Protein AF-A0A6J8BN86-F1 (afdb_monomer_lite)

Radius of gyration: 36.5 Å; chains: 1; bounding box: 46×85×105 Å

Organism: Mytilus coruscus (NCBI:txid42192)

Structure (mmCIF, N/CA/C/O backbone):
data_AF-A0A6J8BN86-F1
#
_entry.id   AF-A0A6J8BN86-F1
#
loop_
_atom_site.group_PDB
_atom_site.id
_atom_site.type_symbol
_atom_site.label_atom_id
_atom_site.label_alt_id
_atom_site.label_comp_id
_atom_site.label_asym_id
_atom_site.label_entity_id
_atom_site.label_seq_id
_atom_site.pdbx_PDB_ins_code
_atom_site.Cartn_x
_atom_site.Cartn_y
_atom_site.Cartn_z
_atom_site.occupancy
_atom_site.B_iso_or_equiv
_atom_site.auth_seq_id
_atom_site.auth_comp_id
_atom_site.auth_asym_id
_atom_site.auth_atom_id
_atom_site.pdbx_PDB_model_num
ATOM 1 N N . MET A 1 1 ? 3.071 9.097 59.477 1.00 37.78 1 MET A N 1
ATOM 2 C CA . MET A 1 1 ? 3.667 7.849 60.001 1.00 37.78 1 MET A CA 1
ATOM 3 C C . MET A 1 1 ? 2.618 6.753 59.949 1.00 37.78 1 MET A C 1
ATOM 5 O O . MET A 1 1 ? 1.528 6.944 60.467 1.00 37.78 1 MET A O 1
ATOM 9 N N . ASN A 1 2 ? 2.944 5.670 59.246 1.00 37.12 2 ASN A N 1
ATOM 10 C CA . ASN A 1 2 ? 2.129 4.476 59.012 1.00 37.12 2 ASN A CA 1
ATOM 11 C C . ASN A 1 2 ? 1.713 3.762 60.309 1.00 37.12 2 ASN A C 1
ATOM 13 O O . ASN A 1 2 ? 2.520 3.698 61.235 1.00 37.12 2 ASN A O 1
ATOM 17 N N . ARG A 1 3 ? 0.553 3.085 60.296 1.00 38.72 3 ARG A N 1
ATOM 18 C CA . ARG A 1 3 ? 0.444 1.605 60.209 1.00 38.72 3 ARG A CA 1
ATOM 19 C C . ARG A 1 3 ? -1.026 1.140 60.228 1.00 38.72 3 ARG A C 1
ATOM 21 O O . ARG A 1 3 ? -1.766 1.423 61.158 1.00 38.72 3 ARG A O 1
ATOM 28 N N . HIS A 1 4 ? -1.409 0.402 59.183 1.00 41.22 4 HIS A N 1
ATOM 29 C CA . HIS A 1 4 ? -2.440 -0.649 59.200 1.00 41.22 4 HIS A CA 1
ATOM 30 C C . HIS A 1 4 ? -2.007 -1.820 60.095 1.00 41.22 4 HIS A C 1
ATOM 32 O O . HIS A 1 4 ? -0.797 -1.982 60.193 1.00 41.22 4 HIS A O 1
ATOM 38 N N . ILE A 1 5 ? -2.955 -2.628 60.617 1.00 46.19 5 ILE A N 1
ATOM 39 C CA . ILE A 1 5 ? -3.107 -4.125 60.614 1.00 46.19 5 ILE A CA 1
ATOM 40 C C . ILE A 1 5 ? -4.484 -4.394 61.303 1.00 46.19 5 ILE A C 1
ATOM 42 O O . ILE A 1 5 ? -4.706 -3.827 62.364 1.00 46.19 5 ILE A O 1
ATOM 46 N N . ARG A 1 6 ? -5.557 -4.991 60.742 1.00 37.00 6 ARG A N 1
ATOM 47 C CA . ARG A 1 6 ? -5.878 -6.311 60.128 1.00 37.00 6 ARG A CA 1
ATOM 48 C C . ARG A 1 6 ? -6.149 -7.464 61.133 1.00 37.00 6 ARG A C 1
ATOM 50 O O . ARG A 1 6 ? -5.221 -7.916 61.784 1.00 37.00 6 ARG A O 1
ATOM 57 N N . THR A 1 7 ? -7.352 -8.065 61.033 1.00 38.25 7 THR A N 1
ATOM 58 C CA . THR A 1 7 ? -7.708 -9.489 61.344 1.00 38.25 7 THR A CA 1
ATOM 59 C C . THR A 1 7 ? -7.660 -9.940 62.821 1.00 38.25 7 THR A C 1
ATOM 61 O O . THR A 1 7 ? -6.938 -9.353 63.605 1.00 38.25 7 THR A O 1
ATOM 64 N N . MET A 1 8 ? -8.381 -10.954 63.323 1.00 36.41 8 MET A N 1
ATOM 65 C CA . MET A 1 8 ? -9.109 -12.119 62.781 1.00 36.41 8 MET A CA 1
ATOM 66 C C . MET A 1 8 ? -10.149 -12.582 63.831 1.00 36.41 8 MET A C 1
ATOM 68 O O . MET A 1 8 ? -10.023 -12.278 65.014 1.00 36.41 8 MET A O 1
ATOM 72 N N . HIS A 1 9 ? -11.111 -13.377 63.360 1.00 37.75 9 HIS A N 1
ATOM 73 C CA . HIS A 1 9 ? -12.102 -14.177 64.084 1.00 37.75 9 HIS A CA 1
ATOM 74 C C . HIS A 1 9 ? -11.614 -14.914 65.346 1.00 37.75 9 HIS A C 1
ATOM 76 O O . HIS A 1 9 ? -10.557 -15.541 65.339 1.00 37.75 9 HIS A O 1
ATOM 82 N N . GLY A 1 10 ? -12.476 -14.928 66.369 1.00 33.62 10 GLY A N 1
ATOM 83 C CA . GLY A 1 10 ? -12.475 -15.886 67.475 1.00 33.62 10 GLY A CA 1
ATOM 84 C C . GLY A 1 10 ? -13.631 -16.882 67.322 1.00 33.62 10 GLY A C 1
ATOM 85 O O . GLY A 1 10 ? -14.753 -16.487 67.011 1.00 33.62 10 GLY A O 1
ATOM 86 N N . LEU A 1 11 ? -13.300 -18.161 67.487 1.00 41.25 11 LEU A N 1
ATOM 87 C CA . LEU A 1 11 ? -14.152 -19.350 67.430 1.00 41.25 11 LEU A CA 1
ATOM 88 C C . LEU A 1 11 ? -14.881 -19.583 68.769 1.00 41.25 11 LEU A C 1
ATOM 90 O O . LEU A 1 11 ? -14.324 -19.283 69.820 1.00 41.25 11 LEU A O 1
ATOM 94 N N . SER A 1 12 ? -16.061 -20.202 68.711 1.00 39.34 12 SER A N 1
ATOM 95 C CA . SER A 1 12 ? -16.658 -21.028 69.778 1.00 39.34 12 SER A CA 1
ATOM 96 C C . SER A 1 12 ? -17.647 -21.988 69.097 1.00 39.34 12 SER A C 1
ATOM 98 O O . SER A 1 12 ? -18.594 -21.531 68.460 1.00 39.34 12 SER A O 1
ATOM 100 N N . GLU A 1 13 ? -17.266 -23.253 68.912 1.00 39.94 13 GLU A N 1
ATOM 101 C CA . GLU A 1 13 ? -17.598 -24.383 69.806 1.00 39.94 13 GLU A CA 1
ATOM 102 C C . GLU A 1 13 ? -19.055 -24.837 69.675 1.00 39.94 13 GLU A C 1
ATOM 104 O O . GLU A 1 13 ? -19.939 -24.193 70.226 1.00 39.94 13 GLU A O 1
ATOM 109 N N . ILE A 1 14 ? -19.274 -25.978 69.005 1.00 43.94 14 ILE A N 1
ATOM 110 C CA . ILE A 1 14 ? -20.181 -27.036 69.481 1.00 43.94 14 ILE A CA 1
ATOM 111 C C . ILE A 1 14 ? -19.537 -28.389 69.140 1.00 43.94 14 ILE A C 1
ATOM 113 O O . ILE A 1 14 ? -19.205 -28.659 67.986 1.00 43.94 14 ILE A O 1
ATOM 117 N N . GLU A 1 15 ? -19.339 -29.181 70.190 1.00 39.16 15 GLU A N 1
ATOM 118 C CA . GLU A 1 15 ? -18.821 -30.548 70.237 1.00 39.16 15 GLU A CA 1
ATOM 119 C C . GLU A 1 15 ? -19.913 -31.619 70.024 1.00 39.16 15 GLU A C 1
ATOM 121 O O . GLU A 1 15 ? -21.107 -31.341 70.141 1.00 39.16 15 GLU A O 1
ATOM 126 N N . ASN A 1 16 ? -19.424 -32.860 69.872 1.00 33.94 16 ASN A N 1
ATOM 127 C CA . ASN A 1 16 ? -20.074 -34.179 69.953 1.00 33.94 16 ASN A CA 1
ATOM 128 C C . ASN A 1 16 ? -20.887 -34.610 68.717 1.00 33.94 16 ASN A C 1
ATOM 130 O O . ASN A 1 16 ? -21.671 -33.852 68.168 1.00 33.94 16 ASN A O 1
ATOM 134 N N . ASP A 1 17 ? -20.733 -35.828 68.192 1.00 38.19 17 ASP A N 1
ATOM 135 C CA . ASP A 1 17 ? -20.656 -37.097 68.920 1.00 38.19 17 ASP A CA 1
ATOM 136 C C . ASP A 1 17 ? -19.904 -38.200 68.131 1.00 38.19 17 ASP A C 1
ATOM 138 O O . ASP A 1 17 ? -19.538 -38.046 66.968 1.00 38.19 17 ASP A O 1
ATOM 142 N N . THR A 1 18 ? -19.666 -39.299 68.830 1.00 39.75 18 THR A N 1
ATOM 143 C CA . THR A 1 18 ? -18.607 -40.307 68.739 1.00 39.75 18 THR A CA 1
ATOM 144 C C . THR A 1 18 ? -19.009 -41.620 68.030 1.00 39.75 18 THR A C 1
ATOM 146 O O . THR A 1 18 ? -20.170 -41.836 67.690 1.00 39.75 18 THR A O 1
ATOM 149 N N . SER A 1 19 ? -18.025 -42.532 67.911 1.00 43.44 19 SER A N 1
ATOM 150 C CA . SER A 1 19 ? -18.046 -43.947 67.457 1.00 43.44 19 SER A CA 1
ATOM 151 C C . SER A 1 19 ? -17.762 -44.173 65.962 1.00 43.44 19 SER A C 1
ATOM 153 O O . SER A 1 19 ? -18.362 -43.532 65.112 1.00 43.44 19 SER A O 1
ATOM 155 N N . GLY A 1 20 ? -16.862 -45.056 65.528 1.00 38.12 20 GLY A N 1
ATOM 156 C CA . GLY A 1 20 ? -15.924 -45.969 66.185 1.00 38.12 20 GLY A CA 1
ATOM 157 C C . GLY A 1 20 ? -15.219 -46.796 65.090 1.00 38.12 20 GLY A C 1
ATOM 158 O O . GLY A 1 20 ? -15.878 -47.189 64.134 1.00 38.12 20 GLY A O 1
ATOM 159 N N . ASP A 1 21 ? -13.899 -46.953 65.233 1.00 40.03 21 ASP A N 1
ATOM 160 C CA . ASP A 1 21 ? -13.000 -48.045 64.800 1.00 40.03 21 ASP A CA 1
ATOM 161 C C . ASP A 1 21 ? -13.164 -48.718 63.413 1.00 40.03 21 ASP A C 1
ATOM 163 O O . ASP A 1 21 ? -14.166 -49.370 63.142 1.00 40.03 21 ASP A O 1
ATOM 167 N N . ASP A 1 22 ? -12.120 -48.671 62.566 1.00 48.56 22 ASP A N 1
ATOM 168 C CA . ASP A 1 22 ? -11.175 -49.803 62.406 1.00 48.56 22 ASP A CA 1
ATOM 169 C C . ASP A 1 22 ? -9.983 -49.443 61.483 1.00 48.56 22 ASP A C 1
ATOM 171 O O . ASP A 1 22 ? -10.133 -48.812 60.432 1.00 48.56 22 ASP A O 1
ATOM 175 N N . GLU A 1 23 ? -8.784 -49.842 61.911 1.00 46.00 23 GLU A N 1
ATOM 176 C CA . GLU A 1 23 ? -7.493 -49.733 61.215 1.00 46.00 23 GLU A CA 1
ATOM 177 C C . GLU A 1 23 ? -7.364 -50.848 60.159 1.00 46.00 23 GLU A C 1
ATOM 179 O O . GLU A 1 23 ? -7.813 -51.968 60.372 1.00 46.00 23 GLU A O 1
ATOM 184 N N . SER A 1 24 ? -6.731 -50.645 58.999 1.00 50.06 24 SER A N 1
ATOM 185 C CA . SER A 1 24 ? -5.368 -51.142 58.675 1.00 50.06 24 SER A CA 1
ATOM 186 C C . SER A 1 24 ? -5.179 -50.974 57.153 1.00 50.06 24 SER A C 1
ATOM 188 O O . SER A 1 24 ? -6.058 -51.349 56.386 1.00 50.06 24 SER A O 1
ATOM 190 N N . GLN A 1 25 ? -4.211 -50.203 56.649 1.00 44.31 25 GLN A N 1
ATOM 191 C CA . GLN A 1 25 ? -2.805 -50.548 56.366 1.00 44.31 25 GLN A CA 1
ATOM 192 C C . GLN A 1 25 ? -2.551 -51.602 55.261 1.00 44.31 25 GLN A C 1
ATOM 194 O O . GLN A 1 25 ? -2.885 -52.769 55.418 1.00 44.31 25 GLN A O 1
ATOM 199 N N . ALA A 1 26 ? -1.781 -51.142 54.254 1.00 38.69 26 ALA A N 1
ATOM 200 C CA . ALA A 1 26 ? -0.848 -51.869 53.370 1.00 38.69 26 ALA A CA 1
ATOM 201 C C . ALA A 1 26 ? -1.477 -52.789 52.283 1.00 38.69 26 ALA A C 1
ATOM 203 O O . ALA A 1 26 ? -2.539 -53.349 52.477 1.00 38.69 26 ALA A O 1
ATOM 204 N N . SER A 1 27 ? -0.929 -53.022 51.082 1.00 38.78 27 SER A N 1
ATOM 205 C CA . SER A 1 27 ? 0.403 -52.789 50.502 1.00 38.78 27 SER A CA 1
ATOM 206 C C . SER A 1 27 ? 0.357 -53.097 48.985 1.00 38.78 27 SER A C 1
ATOM 208 O O . SER A 1 27 ? -0.329 -54.025 48.584 1.00 38.78 27 SER A O 1
ATOM 210 N N . VAL A 1 28 ? 1.103 -52.304 48.206 1.00 44.28 28 VAL A N 1
ATOM 211 C CA . VAL A 1 28 ? 1.917 -52.542 46.979 1.00 44.28 28 VAL A CA 1
ATOM 212 C C . VAL A 1 28 ? 1.779 -53.770 46.041 1.00 44.28 28 VAL A C 1
ATOM 214 O O . VAL A 1 28 ? 1.513 -54.887 46.465 1.00 44.28 28 VAL A O 1
ATOM 217 N N . SER A 1 29 ? 2.243 -53.504 44.799 1.00 40.62 29 SER A N 1
ATOM 218 C CA . SER A 1 29 ? 2.766 -54.382 43.719 1.00 40.62 29 SER A CA 1
ATOM 219 C C . SER A 1 29 ? 1.755 -54.948 42.718 1.00 40.62 29 SER A C 1
ATOM 221 O O . SER A 1 29 ? 0.680 -55.361 43.121 1.00 40.62 29 SER A O 1
ATOM 223 N N . SER A 1 30 ? 2.029 -55.102 41.418 1.00 48.31 30 SER A N 1
ATOM 224 C CA . SER A 1 30 ? 3.033 -54.644 40.423 1.00 48.31 30 SER A CA 1
ATOM 225 C C . SER A 1 30 ? 2.697 -55.388 39.104 1.00 48.31 30 SER A C 1
ATOM 227 O O . SER A 1 30 ? 1.841 -56.267 39.136 1.00 48.31 30 SER A O 1
ATOM 229 N N . GLU A 1 31 ? 3.422 -55.090 38.016 1.00 51.28 31 GLU A N 1
ATOM 230 C CA . GLU A 1 31 ? 3.543 -55.846 36.741 1.00 51.28 31 GLU A CA 1
ATOM 231 C C . GLU A 1 31 ? 2.522 -55.457 35.647 1.00 51.28 31 GLU A C 1
ATOM 233 O O . GLU A 1 31 ? 1.314 -55.619 35.800 1.00 51.28 31 GLU A O 1
ATOM 238 N N . ASP A 1 32 ? 2.922 -54.692 34.623 1.00 50.78 32 ASP A N 1
ATOM 239 C CA . ASP A 1 32 ? 3.833 -54.986 33.488 1.00 50.78 32 ASP A CA 1
ATOM 240 C C . ASP A 1 32 ? 3.152 -55.819 32.401 1.00 50.78 32 ASP A C 1
ATOM 242 O O . ASP A 1 32 ? 2.869 -56.989 32.621 1.00 50.78 32 ASP A O 1
ATOM 246 N N . LEU A 1 33 ? 2.964 -55.223 31.216 1.00 50.19 33 LEU A N 1
ATOM 247 C CA . LEU A 1 33 ? 3.130 -55.905 29.929 1.00 50.19 33 LEU A CA 1
ATOM 248 C C . LEU A 1 33 ? 3.500 -54.885 28.842 1.00 50.19 33 LEU A C 1
ATOM 250 O O . LEU A 1 33 ? 2.666 -54.117 28.359 1.00 50.19 33 LEU A O 1
ATOM 254 N N . ASP A 1 34 ? 4.777 -54.939 28.476 1.00 49.72 34 ASP A N 1
ATOM 255 C CA . ASP A 1 34 ? 5.376 -54.417 27.256 1.00 49.72 34 ASP A CA 1
ATOM 256 C C . ASP A 1 34 ? 4.758 -55.053 26.003 1.00 49.72 34 ASP A C 1
ATOM 258 O O . ASP A 1 34 ? 4.387 -56.231 25.986 1.00 49.72 34 ASP A O 1
ATOM 262 N N . THR A 1 35 ? 4.729 -54.311 24.898 1.00 53.03 35 THR A N 1
ATOM 263 C CA . THR A 1 35 ? 4.813 -54.925 23.568 1.00 53.03 35 THR A CA 1
ATOM 264 C C . THR A 1 35 ? 5.577 -53.994 22.637 1.00 53.03 35 THR A C 1
ATOM 266 O O . THR A 1 35 ? 5.014 -53.085 22.027 1.00 53.03 35 THR A O 1
ATOM 269 N N . ASP A 1 36 ? 6.877 -54.259 22.548 1.00 47.34 36 ASP A N 1
ATOM 270 C CA . ASP A 1 36 ? 7.731 -53.875 21.434 1.00 47.34 36 ASP A CA 1
ATOM 271 C C . ASP A 1 36 ? 7.278 -54.600 20.158 1.00 47.34 36 ASP A C 1
ATOM 273 O O . ASP A 1 36 ? 7.073 -55.816 20.159 1.00 47.34 36 ASP A O 1
ATOM 277 N N . ASN A 1 37 ? 7.171 -53.870 19.049 1.00 53.00 37 ASN A N 1
ATOM 278 C CA . ASN A 1 37 ? 7.244 -54.461 17.717 1.00 53.00 37 ASN A CA 1
ATOM 279 C C . ASN A 1 37 ? 8.128 -53.581 16.830 1.00 53.00 37 ASN A C 1
ATOM 281 O O . ASN A 1 37 ? 7.686 -52.577 16.270 1.00 53.00 37 ASN A O 1
ATOM 285 N N . ASP A 1 38 ? 9.385 -54.001 16.773 1.00 48.50 38 ASP A N 1
ATOM 286 C CA . ASP A 1 38 ? 10.453 -53.560 15.886 1.00 48.50 38 ASP A CA 1
ATOM 287 C C . ASP A 1 38 ? 10.263 -54.188 14.491 1.00 48.50 38 ASP A C 1
ATOM 289 O O . ASP A 1 38 ? 9.830 -55.340 14.388 1.00 48.50 38 ASP A O 1
ATOM 293 N N . GLY A 1 39 ? 10.557 -53.455 13.412 1.00 40.88 39 GLY A N 1
ATOM 294 C CA . GLY A 1 39 ? 10.389 -54.000 12.060 1.00 40.88 39 GLY A CA 1
ATOM 295 C C . GLY A 1 39 ? 10.468 -53.015 10.893 1.00 40.88 39 GLY A C 1
ATOM 296 O O . GLY A 1 39 ? 9.448 -52.683 10.302 1.00 40.88 39 GLY A O 1
ATOM 297 N N . GLU A 1 40 ? 11.709 -52.672 10.547 1.00 46.16 40 GLU A N 1
ATOM 298 C CA . GLU A 1 40 ? 12.260 -52.473 9.193 1.00 46.16 40 GLU A CA 1
ATOM 299 C C . GLU A 1 40 ? 11.878 -51.261 8.316 1.00 46.16 40 GLU A C 1
ATOM 301 O O . GLU A 1 40 ? 10.744 -51.022 7.903 1.00 46.16 40 GLU A O 1
ATOM 306 N N . GLU A 1 41 ? 12.950 -50.558 7.933 1.00 49.22 41 GLU A N 1
ATOM 307 C CA . GLU A 1 41 ? 13.058 -49.598 6.842 1.00 49.22 41 GLU A CA 1
ATOM 308 C C . GLU A 1 41 ? 12.605 -50.174 5.494 1.00 49.22 41 GLU A C 1
ATOM 310 O O . GLU A 1 41 ? 13.071 -51.227 5.066 1.00 49.22 41 GLU A O 1
ATOM 315 N N . THR A 1 42 ? 11.840 -49.387 4.733 1.00 40.66 42 THR A N 1
ATOM 316 C CA . THR A 1 42 ? 11.960 -49.387 3.269 1.00 40.66 42 THR A CA 1
ATOM 317 C C . THR A 1 42 ? 11.903 -47.953 2.747 1.00 40.66 42 THR A C 1
ATOM 319 O O . THR A 1 42 ? 10.890 -47.261 2.821 1.00 40.66 42 THR A O 1
ATOM 322 N N . HIS A 1 43 ? 13.036 -47.495 2.214 1.00 48.44 43 HIS A N 1
ATOM 323 C CA . HIS A 1 43 ? 13.095 -46.369 1.294 1.00 48.44 43 HIS A CA 1
ATOM 324 C C . HIS A 1 43 ? 12.266 -46.707 0.050 1.00 48.44 43 HIS A C 1
ATOM 326 O O . HIS A 1 43 ? 12.549 -47.686 -0.637 1.00 48.44 43 HIS A O 1
ATOM 332 N N . SER A 1 44 ? 11.270 -45.882 -0.259 1.00 43.09 44 SER A N 1
ATOM 333 C CA . SER A 1 44 ? 10.579 -45.904 -1.546 1.00 43.09 44 SER A CA 1
ATOM 334 C C . SER A 1 44 ? 10.562 -44.487 -2.100 1.00 43.09 44 SER A C 1
ATOM 336 O O . SER A 1 44 ? 9.664 -43.697 -1.815 1.00 43.09 44 SER A O 1
ATOM 338 N N . GLU A 1 45 ? 11.583 -44.176 -2.894 1.00 46.56 45 GLU A N 1
ATOM 339 C CA . GLU A 1 45 ? 11.544 -43.090 -3.863 1.00 46.56 45 GLU A CA 1
ATOM 340 C C . GLU A 1 45 ? 10.457 -43.416 -4.893 1.00 46.56 45 GLU A C 1
ATOM 342 O O . GLU A 1 45 ? 10.665 -44.203 -5.814 1.00 46.56 45 GLU A O 1
ATOM 347 N N . THR A 1 46 ? 9.270 -42.835 -4.736 1.00 44.16 46 THR A N 1
ATOM 348 C CA . THR A 1 46 ? 8.324 -42.728 -5.847 1.00 44.16 46 THR A CA 1
ATOM 349 C C . THR A 1 46 ? 8.559 -41.400 -6.540 1.00 44.16 46 THR A C 1
ATOM 351 O O . THR A 1 46 ? 7.993 -40.370 -6.173 1.00 44.16 46 THR A O 1
ATOM 354 N N . ASP A 1 47 ? 9.431 -41.469 -7.541 1.00 52.03 47 ASP A N 1
ATOM 355 C CA . ASP A 1 47 ? 9.391 -40.660 -8.750 1.00 52.03 47 ASP A CA 1
ATOM 356 C C . ASP A 1 47 ? 7.935 -40.531 -9.232 1.00 52.03 47 ASP A C 1
ATOM 358 O O . ASP A 1 47 ? 7.315 -41.483 -9.704 1.00 52.03 47 ASP A O 1
ATOM 362 N N . SER A 1 48 ? 7.354 -39.355 -9.020 1.00 46.16 48 SER A N 1
ATOM 363 C CA . SER A 1 48 ? 6.134 -38.919 -9.690 1.00 46.16 48 SER A CA 1
ATOM 364 C C . SER A 1 48 ? 6.502 -37.718 -10.539 1.00 46.16 48 SER A C 1
ATOM 366 O O . SER A 1 48 ? 6.289 -36.563 -10.174 1.00 46.16 48 SER A O 1
ATOM 368 N N . THR A 1 49 ? 7.093 -38.029 -11.687 1.00 50.59 49 THR A N 1
ATOM 369 C CA . THR A 1 49 ? 7.101 -37.191 -12.880 1.00 50.59 49 THR A CA 1
ATOM 370 C C . THR A 1 49 ? 5.660 -36.899 -13.306 1.00 50.59 49 THR A C 1
ATOM 372 O O . THR A 1 49 ? 5.103 -37.532 -14.196 1.00 50.59 49 THR A O 1
ATOM 375 N N . LEU A 1 50 ? 5.038 -35.902 -12.676 1.00 48.19 50 LEU A N 1
ATOM 376 C CA . LEU A 1 50 ? 3.889 -35.210 -13.256 1.00 48.19 50 LEU A CA 1
ATOM 377 C C . LEU A 1 50 ? 4.423 -34.134 -14.201 1.00 48.19 50 LEU A C 1
ATOM 379 O O . LEU A 1 50 ? 4.469 -32.948 -13.888 1.00 48.19 50 LEU A O 1
ATOM 383 N N . SER A 1 51 ? 4.882 -34.600 -15.359 1.00 50.03 51 SER A N 1
ATOM 384 C CA . SER A 1 51 ? 4.789 -33.812 -16.577 1.00 50.03 51 SER A CA 1
ATOM 385 C C . SER A 1 51 ? 3.363 -33.995 -17.078 1.00 50.03 51 SER A C 1
ATOM 387 O O . SER A 1 51 ? 2.971 -35.123 -17.363 1.00 50.03 51 SER A O 1
ATOM 389 N N . ASP A 1 52 ? 2.588 -32.921 -17.136 1.00 39.53 52 ASP A N 1
ATOM 390 C CA . ASP A 1 52 ? 2.082 -32.375 -18.399 1.00 39.53 52 ASP A CA 1
ATOM 391 C C . ASP A 1 52 ? 0.827 -31.522 -18.176 1.00 39.53 52 ASP A C 1
ATOM 393 O O . ASP A 1 52 ? -0.085 -31.889 -17.439 1.00 39.53 52 ASP A O 1
ATOM 397 N N . ASP A 1 53 ? 0.849 -30.390 -18.867 1.00 52.56 53 ASP A N 1
ATOM 398 C CA . ASP A 1 53 ? -0.296 -29.687 -19.429 1.00 52.56 53 ASP A CA 1
ATOM 399 C C . ASP A 1 53 ? -1.465 -29.313 -18.508 1.00 52.56 53 ASP A C 1
ATOM 401 O O . ASP A 1 53 ? -2.543 -29.905 -18.517 1.00 52.56 53 ASP A O 1
ATOM 405 N N . SER A 1 54 ? -1.287 -28.187 -17.824 1.00 49.50 54 SER A N 1
ATOM 406 C CA . SER A 1 54 ? -2.372 -27.214 -17.755 1.00 49.50 54 SER A CA 1
ATOM 407 C C . SER A 1 54 ? -1.860 -25.949 -18.418 1.00 49.50 54 SER A C 1
ATOM 409 O O . SER A 1 54 ? -1.233 -25.113 -17.764 1.00 49.50 54 SER A O 1
ATOM 411 N N . GLY A 1 55 ? -2.070 -25.848 -19.733 1.00 48.66 55 GLY A N 1
ATOM 412 C CA . GLY A 1 55 ? -2.125 -24.567 -20.419 1.00 48.66 55 GLY A CA 1
ATOM 413 C C . GLY A 1 55 ? -3.108 -23.675 -19.675 1.00 48.66 55 GLY A C 1
ATOM 414 O O . GLY A 1 55 ? -4.317 -23.773 -19.864 1.00 48.66 55 GLY A O 1
ATOM 415 N N . ASP A 1 56 ? -2.567 -22.866 -18.768 1.00 43.75 56 ASP A N 1
ATOM 416 C CA . ASP A 1 56 ? -3.272 -21.748 -18.176 1.00 43.75 56 ASP A CA 1
ATOM 417 C C . ASP A 1 56 ? -3.481 -20.791 -19.345 1.00 43.75 56 ASP A C 1
ATOM 419 O O . ASP A 1 56 ? -2.569 -20.078 -19.778 1.00 43.75 56 ASP A O 1
ATOM 423 N N . GLU A 1 57 ? -4.656 -20.920 -19.957 1.00 48.81 57 GLU A N 1
ATOM 424 C CA . GLU A 1 57 ? -5.273 -19.920 -20.804 1.00 48.81 57 GLU A CA 1
ATOM 425 C C . GLU A 1 57 ? -5.339 -18.672 -19.929 1.00 48.81 57 GLU A C 1
ATOM 427 O O . GLU A 1 57 ? -6.293 -18.436 -19.193 1.00 48.81 57 GLU A O 1
ATOM 432 N N . PHE A 1 58 ? -4.223 -17.939 -19.915 1.00 41.56 58 PHE A N 1
ATOM 433 C CA . PHE A 1 58 ? -4.126 -16.616 -19.353 1.00 41.56 58 PHE A CA 1
ATOM 434 C C . PHE A 1 58 ? -5.047 -15.798 -20.239 1.00 41.56 58 PHE A C 1
ATOM 436 O O . PHE A 1 58 ? -4.615 -15.254 -21.259 1.00 41.56 58 PHE A O 1
ATOM 443 N N . ASP A 1 59 ? -6.336 -15.809 -19.882 1.00 40.09 59 ASP A N 1
ATOM 444 C CA . ASP A 1 59 ? -7.302 -14.801 -20.272 1.00 40.09 59 ASP A CA 1
ATOM 445 C C . ASP A 1 59 ? -6.503 -13.514 -20.286 1.00 40.09 59 ASP A C 1
ATOM 447 O O . ASP A 1 59 ? -5.893 -13.183 -19.263 1.00 40.09 59 ASP A O 1
ATOM 451 N N . GLU A 1 60 ? -6.399 -12.878 -21.458 1.00 43.12 60 GLU A N 1
ATOM 452 C CA . GLU A 1 60 ? -5.753 -11.586 -21.633 1.00 43.12 60 GLU A CA 1
ATOM 453 C C . GLU A 1 60 ? -6.419 -10.637 -20.641 1.00 43.12 60 GLU A C 1
ATOM 455 O O . GLU A 1 60 ? -7.418 -9.971 -20.928 1.00 43.12 60 GLU A O 1
ATOM 460 N N . ALA A 1 61 ? -5.896 -10.639 -19.419 1.00 45.56 61 ALA A N 1
ATOM 461 C CA . ALA A 1 61 ? -6.357 -9.862 -18.307 1.00 45.56 61 ALA A CA 1
ATOM 462 C C . ALA A 1 61 ? -5.932 -8.472 -18.698 1.00 45.56 61 ALA A C 1
ATOM 464 O O . ALA A 1 61 ? -4.783 -8.106 -18.466 1.00 45.56 61 ALA A O 1
ATOM 465 N N . ARG A 1 62 ? -6.841 -7.802 -19.422 1.00 44.69 62 ARG A N 1
ATOM 466 C CA . ARG A 1 62 ? -6.779 -6.445 -19.952 1.00 44.69 62 ARG A CA 1
ATOM 467 C C . ARG A 1 62 ? -5.685 -5.699 -19.218 1.00 44.69 62 ARG A C 1
ATOM 469 O O . ARG A 1 62 ? -5.932 -5.161 -18.138 1.00 44.69 62 ARG A O 1
ATOM 476 N N . VAL A 1 63 ? -4.470 -5.754 -19.769 1.00 47.44 63 VAL A N 1
ATOM 477 C CA . VAL A 1 63 ? -3.311 -5.141 -19.134 1.00 47.44 63 VAL A CA 1
ATOM 478 C C . VAL A 1 63 ? -3.678 -3.676 -19.101 1.00 47.44 63 VAL A C 1
ATOM 480 O O . VAL A 1 63 ? -3.791 -3.045 -20.155 1.00 47.44 63 VAL A O 1
ATOM 483 N N . LYS A 1 64 ? -4.000 -3.155 -17.911 1.00 56.09 64 LYS A N 1
ATOM 484 C CA . LYS A 1 64 ? -4.225 -1.727 -17.737 1.00 56.09 64 LYS A CA 1
ATOM 485 C C . LYS A 1 64 ? -2.904 -1.097 -18.142 1.00 56.09 64 LYS A C 1
ATOM 487 O O . LYS A 1 64 ? -1.920 -1.168 -17.411 1.00 56.09 64 LYS A O 1
ATOM 492 N N . GLY A 1 65 ? -2.861 -0.593 -19.374 1.00 47.84 65 GLY A N 1
ATOM 493 C CA . GLY A 1 65 ? -1.698 0.102 -19.881 1.00 47.84 65 GLY A CA 1
ATOM 494 C C . GLY A 1 65 ? -1.349 1.209 -18.900 1.00 47.84 65 GLY A C 1
ATOM 495 O O . GLY A 1 65 ? -2.231 1.767 -18.248 1.00 47.84 65 GLY A O 1
ATOM 496 N N . TRP A 1 66 ? -0.066 1.536 -18.819 1.00 55.12 66 TRP A N 1
ATOM 497 C CA . TRP A 1 66 ? 0.468 2.597 -17.962 1.00 55.12 66 TRP A CA 1
ATOM 498 C C . TRP A 1 66 ? -0.355 3.906 -18.024 1.00 55.12 66 TRP A C 1
ATOM 500 O O . TRP A 1 66 ? -0.460 4.625 -17.040 1.00 55.12 66 TRP A O 1
ATOM 510 N N . ASN A 1 67 ? -1.019 4.174 -19.153 1.00 44.03 67 ASN A N 1
ATOM 511 C CA . ASN A 1 67 ? -1.831 5.368 -19.389 1.00 44.03 67 ASN A CA 1
ATOM 512 C C . ASN A 1 67 ? -3.350 5.181 -19.219 1.00 44.03 67 ASN A C 1
ATOM 514 O O . ASN A 1 67 ? -4.108 6.024 -19.693 1.00 44.03 67 ASN A O 1
ATOM 518 N N . ASN A 1 68 ? -3.837 4.106 -18.593 1.00 48.09 68 ASN A N 1
ATOM 519 C CA . ASN A 1 68 ? -5.270 3.967 -18.318 1.00 48.09 68 ASN A CA 1
ATOM 520 C C . ASN A 1 68 ? -5.655 4.765 -17.057 1.00 48.09 68 ASN A C 1
ATOM 522 O O . ASN A 1 68 ? -6.079 4.204 -16.052 1.00 48.09 68 ASN A O 1
ATOM 526 N N . THR A 1 69 ? -5.457 6.081 -17.120 1.00 47.53 69 THR A N 1
ATOM 527 C CA . THR A 1 69 ? -5.846 7.068 -16.102 1.00 47.53 69 THR A CA 1
ATOM 528 C C . THR A 1 69 ? -7.305 7.513 -16.222 1.00 47.53 69 THR A C 1
ATOM 530 O O . THR A 1 69 ? -7.729 8.365 -15.453 1.00 47.53 69 THR A O 1
ATOM 533 N N . ASP A 1 70 ? -8.083 6.955 -17.156 1.00 44.12 70 ASP A N 1
ATOM 534 C CA . ASP A 1 70 ? -9.428 7.453 -17.489 1.00 44.12 70 ASP A CA 1
ATOM 535 C C . ASP A 1 70 ? -10.562 6.534 -17.008 1.00 44.12 70 ASP A C 1
ATOM 537 O O . ASP A 1 70 ? -11.620 6.396 -17.618 1.00 44.12 70 ASP A O 1
ATOM 541 N N . SER A 1 71 ? -10.343 5.857 -15.885 1.00 46.75 71 SER A N 1
ATOM 542 C CA . SER A 1 71 ? -11.441 5.336 -15.080 1.00 46.75 71 SER A CA 1
ATOM 543 C C . SER A 1 71 ? -11.387 6.055 -13.743 1.00 46.75 71 SER A C 1
ATOM 545 O O . SER A 1 71 ? -10.743 5.596 -12.812 1.00 46.75 71 SER A O 1
ATOM 547 N N . GLU A 1 72 ? -12.094 7.186 -13.652 1.00 47.88 72 GLU A N 1
ATOM 548 C CA . GLU A 1 72 ? -12.442 7.831 -12.372 1.00 47.88 72 GLU A CA 1
ATOM 549 C C . GLU A 1 72 ? -13.335 6.941 -11.479 1.00 47.88 72 GLU A C 1
ATOM 551 O O . GLU A 1 72 ? -13.807 7.353 -10.421 1.00 47.88 72 GLU A O 1
ATOM 556 N N . GLU A 1 73 ? -13.572 5.696 -11.887 1.00 53.84 73 GLU A N 1
ATOM 557 C CA . GLU A 1 73 ? -13.999 4.638 -10.995 1.00 53.84 73 GLU A CA 1
ATOM 558 C C . GLU A 1 73 ? -12.781 4.214 -10.175 1.00 53.84 73 GLU A C 1
ATOM 560 O O . GLU A 1 73 ? -11.982 3.395 -10.619 1.00 53.84 73 GLU A O 1
ATOM 565 N N . ASP A 1 74 ? -12.645 4.872 -9.020 1.00 56.25 74 ASP A N 1
ATOM 566 C CA . ASP A 1 74 ? -11.718 4.648 -7.907 1.00 56.25 74 ASP A CA 1
ATOM 567 C C . ASP A 1 74 ? -11.453 3.142 -7.731 1.00 56.25 74 ASP A C 1
ATOM 569 O O . ASP A 1 74 ? -12.135 2.447 -6.968 1.00 56.25 74 ASP A O 1
ATOM 573 N N . SER A 1 75 ? -10.537 2.590 -8.535 1.00 58.38 75 SER A N 1
ATOM 574 C CA . SER A 1 75 ? -10.331 1.154 -8.581 1.00 58.38 75 SER A CA 1
ATOM 575 C C . SER A 1 75 ? -9.618 0.793 -7.298 1.00 58.38 75 SER A C 1
ATOM 577 O O . SER A 1 75 ? -8.406 0.920 -7.156 1.00 58.38 75 SER A O 1
ATOM 579 N N . ASN A 1 76 ? -10.409 0.350 -6.327 1.00 69.12 76 ASN A N 1
ATOM 580 C CA . ASN A 1 76 ? -9.957 -0.073 -5.009 1.00 69.12 76 ASN A CA 1
ATOM 581 C C . ASN A 1 76 ? -9.176 -1.404 -5.075 1.00 69.12 76 ASN A C 1
ATOM 583 O O . ASN A 1 76 ? -9.146 -2.164 -4.107 1.00 69.12 76 ASN A O 1
ATOM 587 N N . ASP A 1 77 ? -8.586 -1.721 -6.233 1.00 86.56 77 ASP A N 1
ATOM 588 C CA . ASP A 1 77 ? -7.728 -2.875 -6.413 1.00 86.56 77 ASP A CA 1
ATOM 589 C C . ASP A 1 77 ? -6.391 -2.600 -5.705 1.00 86.56 77 ASP A C 1
ATOM 591 O O . ASP A 1 77 ? -5.640 -1.697 -6.096 1.00 86.56 77 ASP A O 1
ATOM 595 N N . PRO A 1 78 ? -6.043 -3.370 -4.660 1.00 87.62 78 PRO A N 1
ATOM 596 C CA . PRO A 1 78 ? -4.770 -3.207 -3.972 1.00 87.62 78 PRO A CA 1
ATOM 597 C C . PRO A 1 78 ? -3.553 -3.415 -4.889 1.00 87.62 78 PRO A C 1
ATOM 599 O O . PRO A 1 78 ? -2.466 -2.922 -4.559 1.00 87.62 78 PRO A O 1
ATOM 602 N N . TRP A 1 79 ? -3.703 -4.119 -6.018 1.00 93.50 79 TRP A N 1
ATOM 603 C CA . TRP A 1 79 ? -2.624 -4.306 -6.988 1.00 93.50 79 TRP A CA 1
ATOM 604 C C . TRP A 1 79 ? -2.309 -3.042 -7.775 1.00 93.50 79 TRP A C 1
ATOM 606 O O . TRP A 1 79 ? -1.125 -2.783 -8.002 1.00 93.50 79 TRP A O 1
ATOM 616 N N . ASP A 1 80 ? -3.310 -2.217 -8.097 1.00 91.50 80 ASP A N 1
ATOM 617 C CA . ASP A 1 80 ? -3.096 -0.953 -8.810 1.00 91.50 80 ASP A CA 1
ATOM 618 C C . ASP A 1 80 ? -2.120 -0.061 -8.028 1.00 91.50 80 ASP A C 1
ATOM 620 O O . ASP A 1 80 ? -1.186 0.503 -8.600 1.00 91.50 80 ASP A O 1
ATOM 624 N N . VAL A 1 81 ? -2.251 -0.009 -6.696 1.00 90.88 81 VAL A N 1
ATOM 625 C CA . VAL A 1 81 ? -1.346 0.762 -5.826 1.00 90.88 81 VAL A CA 1
ATOM 626 C C . VAL A 1 81 ? 0.092 0.248 -5.904 1.00 90.88 81 VAL A C 1
ATOM 628 O O . VAL A 1 81 ? 1.031 1.043 -5.963 1.00 90.88 81 VAL A O 1
ATOM 631 N N . ILE A 1 82 ? 0.293 -1.072 -5.871 1.00 94.69 82 ILE A N 1
ATOM 632 C CA . ILE A 1 82 ? 1.637 -1.669 -5.875 1.00 94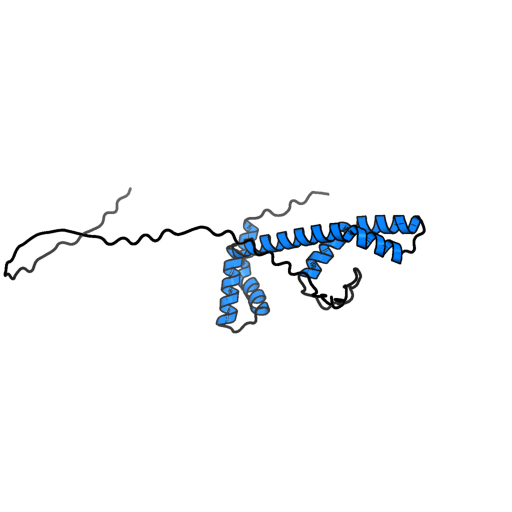.69 82 ILE A CA 1
ATOM 633 C C . ILE A 1 82 ? 2.295 -1.488 -7.245 1.00 94.69 82 ILE A C 1
ATOM 635 O O . ILE A 1 82 ? 3.443 -1.045 -7.312 1.00 94.69 82 ILE A O 1
ATOM 639 N N . VAL A 1 83 ? 1.564 -1.795 -8.318 1.00 94.88 83 VAL A N 1
ATOM 640 C CA . VAL A 1 83 ? 2.058 -1.716 -9.697 1.00 94.88 83 VAL A CA 1
ATOM 641 C C . VAL A 1 83 ? 2.375 -0.271 -10.075 1.00 94.88 83 VAL A C 1
ATOM 643 O O . VAL A 1 83 ? 3.479 -0.003 -10.551 1.00 94.88 83 VAL A O 1
ATOM 646 N N . SER A 1 84 ? 1.477 0.672 -9.774 1.00 92.94 84 SER A N 1
ATOM 647 C CA . SER A 1 84 ? 1.691 2.095 -10.072 1.00 92.94 84 SER A CA 1
ATOM 648 C C . SER A 1 84 ? 2.922 2.632 -9.345 1.00 92.94 84 SER A C 1
ATOM 650 O O . SER A 1 84 ? 3.785 3.249 -9.959 1.00 92.94 84 SER A O 1
ATOM 652 N N . GLN A 1 85 ? 3.093 2.296 -8.060 1.00 93.75 85 GLN A N 1
ATOM 653 C CA . GLN A 1 85 ? 4.289 2.683 -7.306 1.00 93.75 85 GLN A CA 1
ATOM 654 C C . GLN A 1 85 ? 5.580 2.109 -7.898 1.00 93.75 85 GLN A C 1
ATOM 656 O O . GLN A 1 85 ? 6.621 2.768 -7.837 1.00 93.75 85 GLN A O 1
ATOM 661 N N . THR A 1 86 ? 5.551 0.883 -8.423 1.00 96.25 86 THR A N 1
ATOM 662 C CA . THR A 1 86 ? 6.702 0.296 -9.119 1.00 96.25 86 THR A CA 1
ATOM 663 C C . THR A 1 86 ? 6.994 1.053 -10.410 1.00 96.25 86 THR A C 1
ATOM 665 O O . THR A 1 86 ? 8.134 1.471 -10.618 1.00 96.25 86 THR A O 1
ATOM 668 N N . PHE A 1 87 ? 5.988 1.302 -11.247 1.00 94.88 87 PHE A N 1
ATOM 669 C CA . PHE A 1 87 ? 6.185 2.037 -12.496 1.00 94.88 87 PHE A CA 1
ATOM 670 C C . PHE A 1 87 ? 6.670 3.464 -12.255 1.00 94.88 87 PHE A C 1
ATOM 672 O O . PHE A 1 87 ? 7.642 3.868 -12.886 1.00 94.88 87 PHE A O 1
ATOM 679 N N . ASP A 1 88 ? 6.127 4.180 -11.271 1.00 95.56 88 ASP A N 1
ATOM 680 C CA . ASP A 1 88 ? 6.611 5.509 -10.880 1.00 95.56 88 ASP A CA 1
ATOM 681 C C . ASP A 1 88 ? 8.080 5.482 -10.439 1.00 95.56 88 ASP A C 1
ATOM 683 O O . ASP A 1 88 ? 8.872 6.342 -10.834 1.00 95.56 88 ASP A O 1
ATOM 687 N N . THR A 1 89 ? 8.471 4.460 -9.666 1.00 96.56 89 THR A N 1
ATOM 688 C CA . THR A 1 89 ? 9.854 4.288 -9.182 1.00 96.56 89 THR A CA 1
ATOM 689 C C . THR A 1 89 ? 10.842 4.150 -10.344 1.00 96.56 89 THR A C 1
ATOM 691 O O . THR A 1 89 ? 11.952 4.683 -10.286 1.00 96.56 89 THR A O 1
ATOM 694 N N . PHE A 1 90 ? 10.453 3.449 -11.411 1.00 96.00 90 PHE A N 1
ATOM 695 C CA . PHE A 1 90 ? 11.332 3.159 -12.546 1.00 96.00 90 PHE A CA 1
ATOM 696 C C . PHE A 1 90 ? 11.072 4.021 -13.783 1.00 96.00 90 PHE A C 1
ATOM 698 O O . PHE A 1 90 ? 11.858 3.936 -14.728 1.00 96.00 90 PHE A O 1
ATOM 705 N N . ASN A 1 91 ? 10.053 4.886 -13.767 1.00 95.12 91 ASN A N 1
ATOM 706 C CA . ASN A 1 91 ? 9.601 5.657 -14.925 1.00 95.12 91 ASN A CA 1
ATOM 707 C C . ASN A 1 91 ? 10.754 6.401 -15.600 1.00 95.12 91 ASN A C 1
ATOM 709 O O . ASN A 1 91 ? 11.022 6.221 -16.782 1.00 95.12 91 ASN A O 1
ATOM 713 N N . SER A 1 92 ? 11.521 7.172 -14.822 1.00 95.31 92 SER A N 1
ATOM 714 C CA . SER A 1 92 ? 12.636 7.951 -15.369 1.00 95.31 92 SER A CA 1
ATOM 715 C C . SER A 1 92 ? 13.693 7.078 -16.049 1.00 95.31 92 SER A C 1
ATOM 717 O O . SER A 1 92 ? 14.255 7.485 -17.063 1.00 95.31 92 SER A O 1
ATOM 719 N N . LYS A 1 93 ? 13.982 5.889 -15.506 1.00 96.38 93 LYS A N 1
ATOM 720 C CA . LYS A 1 93 ? 14.965 4.977 -16.100 1.00 96.38 93 LYS A CA 1
ATOM 721 C C . LYS A 1 93 ? 14.404 4.320 -17.358 1.00 96.38 93 LYS A C 1
ATOM 723 O O . LYS A 1 93 ? 15.089 4.296 -18.369 1.00 96.38 93 LYS A O 1
ATOM 728 N N . TYR A 1 94 ? 13.164 3.848 -17.297 1.00 96.31 94 TYR A N 1
ATOM 729 C CA . TYR A 1 94 ? 12.470 3.252 -18.431 1.00 96.31 94 TYR A CA 1
ATOM 730 C C . TYR A 1 94 ? 12.427 4.213 -19.628 1.00 96.31 94 TYR A C 1
ATOM 732 O O . TYR A 1 94 ? 12.890 3.866 -20.707 1.00 96.31 94 TYR A O 1
ATOM 740 N N . GLN A 1 95 ? 11.976 5.456 -19.418 1.00 96.00 95 GLN A N 1
ATOM 741 C CA . GLN A 1 95 ? 11.887 6.460 -20.487 1.00 96.00 95 GLN A CA 1
ATOM 742 C C . GLN A 1 95 ? 13.255 6.780 -21.102 1.00 96.00 95 GLN A C 1
ATOM 744 O O . GLN A 1 95 ? 13.352 7.016 -22.300 1.00 96.00 95 GLN A O 1
ATOM 749 N N . LYS A 1 96 ? 14.332 6.764 -20.304 1.00 97.12 96 LYS A N 1
ATOM 750 C CA . LYS A 1 96 ? 15.695 6.963 -20.818 1.00 97.12 96 LYS A CA 1
ATOM 751 C C . LYS A 1 96 ? 16.139 5.835 -21.748 1.00 97.12 96 LYS A C 1
ATOM 753 O O . LYS A 1 96 ? 16.727 6.134 -22.780 1.00 97.12 96 LYS A O 1
ATOM 758 N N . GLU A 1 97 ? 15.875 4.578 -21.393 1.00 96.06 97 GLU A N 1
ATOM 759 C CA . GLU A 1 97 ? 16.237 3.436 -22.247 1.00 96.06 97 GLU A CA 1
ATOM 760 C C . GLU A 1 97 ? 15.382 3.399 -23.521 1.00 96.06 97 GLU A C 1
ATOM 762 O O . GLU A 1 97 ? 15.918 3.167 -24.600 1.00 96.06 97 GLU A O 1
ATOM 767 N N . VAL A 1 98 ? 14.087 3.730 -23.426 1.00 95.69 98 VAL A N 1
ATOM 768 C CA . VAL A 1 98 ? 13.215 3.859 -24.608 1.00 95.69 98 VAL A CA 1
ATOM 769 C C . VAL A 1 98 ? 13.732 4.943 -25.547 1.00 95.69 98 VAL A C 1
ATOM 771 O O . VAL A 1 98 ? 13.928 4.679 -26.727 1.00 95.69 98 VAL A O 1
ATOM 774 N N . ASN A 1 99 ? 14.014 6.143 -25.029 1.00 95.94 99 ASN A N 1
ATOM 775 C CA . ASN A 1 99 ? 14.512 7.244 -25.853 1.00 95.94 99 ASN A CA 1
ATOM 776 C C . ASN A 1 99 ? 15.833 6.899 -26.540 1.00 95.94 99 ASN A C 1
ATOM 778 O O . ASN A 1 99 ? 16.034 7.296 -27.680 1.00 95.94 99 ASN A O 1
ATOM 782 N N . LYS A 1 100 ? 16.713 6.147 -25.872 1.00 96.06 100 LYS A N 1
ATOM 783 C CA . LYS A 1 100 ? 17.982 5.709 -26.453 1.00 96.06 100 LYS A CA 1
ATOM 784 C C . LYS A 1 100 ? 17.769 4.812 -27.678 1.00 96.06 100 LYS A C 1
ATOM 786 O O . LYS A 1 100 ? 18.390 5.060 -28.702 1.00 96.06 100 LYS A O 1
ATOM 791 N N . LEU A 1 101 ? 16.877 3.822 -27.594 1.00 94.06 101 LEU A N 1
ATOM 792 C CA . LEU A 1 101 ? 16.556 2.958 -28.739 1.00 94.06 101 LEU A CA 1
ATOM 793 C C . LEU A 1 101 ? 15.880 3.741 -29.874 1.00 94.06 101 LEU A C 1
ATOM 795 O O . LEU A 1 101 ? 16.236 3.584 -31.040 1.00 94.06 101 LEU A O 1
ATOM 799 N N . THR A 1 102 ? 14.972 4.660 -29.540 1.00 94.50 102 THR A N 1
ATOM 800 C CA . THR A 1 102 ? 14.338 5.532 -30.539 1.00 94.50 102 THR A CA 1
ATOM 801 C C . THR A 1 102 ? 15.354 6.458 -31.227 1.00 94.50 102 THR A C 1
ATOM 803 O O . THR A 1 102 ? 15.269 6.688 -32.432 1.00 94.50 102 THR A O 1
ATOM 806 N N . GLU A 1 103 ? 16.334 6.992 -30.489 1.00 95.31 103 GLU A N 1
ATOM 807 C CA . GLU A 1 103 ? 17.439 7.791 -31.046 1.00 95.31 103 GLU A CA 1
ATOM 808 C C . GLU A 1 103 ? 18.368 6.956 -31.945 1.00 95.31 103 GLU A C 1
ATOM 810 O O . GLU A 1 103 ? 18.874 7.477 -32.943 1.00 95.31 103 GLU A O 1
ATOM 815 N N . ASP A 1 104 ? 18.544 5.668 -31.636 1.00 92.31 104 ASP A N 1
ATOM 816 C CA . ASP A 1 104 ? 19.315 4.707 -32.437 1.00 92.31 104 ASP A CA 1
ATOM 817 C C . ASP A 1 104 ? 18.566 4.249 -33.713 1.00 92.31 104 ASP A C 1
ATOM 819 O O . ASP A 1 104 ? 19.168 3.645 -34.607 1.00 92.31 104 ASP A O 1
ATOM 823 N N . GLY A 1 105 ? 17.289 4.626 -33.854 1.00 91.69 105 GLY A N 1
ATOM 824 C CA . GLY A 1 105 ? 16.488 4.475 -35.071 1.00 91.69 105 GLY A CA 1
ATOM 825 C C . GLY A 1 105 ? 15.383 3.421 -35.004 1.00 91.69 105 GLY A C 1
ATOM 826 O O . GLY A 1 105 ? 14.755 3.168 -36.036 1.00 91.69 105 GLY A O 1
ATOM 827 N N . ASP A 1 106 ? 15.139 2.825 -33.835 1.00 90.31 106 ASP A N 1
ATOM 828 C CA . ASP A 1 106 ? 14.029 1.892 -33.635 1.00 90.31 106 ASP A CA 1
ATOM 829 C C . ASP A 1 106 ? 12.673 2.617 -33.635 1.00 90.31 106 ASP A C 1
ATOM 831 O O . ASP A 1 106 ? 12.562 3.793 -33.269 1.00 90.31 106 ASP A O 1
ATOM 835 N N . ASP A 1 107 ? 11.614 1.905 -34.038 1.00 95.00 107 ASP A N 1
ATOM 836 C CA . ASP A 1 107 ? 10.251 2.409 -33.877 1.00 95.00 107 ASP A CA 1
ATOM 837 C C . ASP A 1 107 ? 9.915 2.545 -32.387 1.00 95.00 107 ASP A C 1
ATOM 839 O O . ASP A 1 107 ? 10.239 1.678 -31.577 1.00 95.00 107 ASP A O 1
ATOM 843 N N . GLU A 1 108 ? 9.232 3.627 -32.013 1.00 91.44 108 GLU A N 1
ATOM 844 C CA . GLU A 1 108 ? 8.929 3.920 -30.611 1.00 91.44 108 GLU A CA 1
ATOM 845 C C . GLU A 1 108 ? 8.130 2.791 -29.935 1.00 91.44 108 GLU A C 1
ATOM 847 O O . GLU A 1 108 ? 8.312 2.526 -28.742 1.00 91.44 108 GLU A O 1
ATOM 852 N N . THR A 1 109 ? 7.242 2.113 -30.668 1.00 93.56 109 THR A N 1
ATOM 853 C CA . THR A 1 109 ? 6.433 1.021 -30.111 1.00 93.56 109 THR A CA 1
ATOM 854 C C . THR A 1 109 ? 7.257 -0.245 -29.883 1.00 93.56 109 THR A C 1
ATOM 856 O O . THR A 1 109 ? 7.135 -0.869 -28.822 1.00 93.56 109 THR A O 1
ATOM 859 N N . ASP A 1 110 ? 8.163 -0.563 -30.806 1.00 93.50 110 ASP A N 1
ATOM 860 C CA . ASP A 1 110 ? 9.091 -1.690 -30.689 1.00 93.50 110 ASP A CA 1
ATOM 861 C C . ASP A 1 110 ? 10.138 -1.437 -29.592 1.00 93.50 110 ASP A C 1
ATOM 863 O O . ASP A 1 110 ? 10.401 -2.315 -28.764 1.00 93.50 110 ASP A O 1
ATOM 867 N N . ALA A 1 111 ? 10.663 -0.210 -29.504 1.00 94.69 111 ALA A N 1
ATOM 868 C CA . ALA A 1 111 ? 11.575 0.225 -28.449 1.00 94.69 111 ALA A CA 1
ATOM 869 C C . ALA A 1 111 ? 10.933 0.105 -27.059 1.00 94.69 111 ALA A C 1
ATOM 871 O O . ALA A 1 111 ? 11.529 -0.452 -26.135 1.00 94.69 111 ALA A O 1
ATOM 872 N N . ARG A 1 112 ? 9.686 0.575 -26.902 1.00 93.50 112 ARG A N 1
ATOM 873 C CA . ARG A 1 112 ? 8.929 0.431 -25.646 1.00 93.50 112 ARG A CA 1
ATOM 874 C C . ARG A 1 112 ? 8.729 -1.031 -25.269 1.00 93.50 112 ARG A C 1
ATOM 876 O O . ARG A 1 112 ? 8.954 -1.378 -24.115 1.00 93.50 112 ARG A O 1
ATOM 883 N N . THR A 1 113 ? 8.326 -1.870 -26.219 1.00 94.88 113 THR A N 1
ATOM 884 C CA . THR A 1 113 ? 8.097 -3.302 -25.967 1.00 94.88 113 THR A CA 1
ATOM 885 C C . THR A 1 113 ? 9.391 -3.990 -25.538 1.00 94.88 113 THR A C 1
ATOM 887 O O . THR A 1 113 ? 9.425 -4.652 -24.504 1.00 94.88 113 THR A O 1
ATOM 890 N N . THR A 1 114 ? 10.485 -3.728 -26.255 1.00 95.19 114 THR A N 1
ATOM 891 C CA . THR A 1 114 ? 11.812 -4.283 -25.955 1.00 95.19 114 THR A CA 1
ATOM 892 C C . THR A 1 114 ? 12.283 -3.895 -24.553 1.00 95.19 114 THR A C 1
ATOM 894 O O . THR A 1 114 ? 12.635 -4.755 -23.747 1.00 95.19 114 THR A O 1
ATOM 897 N N . VAL A 1 115 ? 12.228 -2.603 -24.214 1.00 96.44 115 VAL A N 1
ATOM 898 C CA . VAL A 1 115 ? 12.629 -2.123 -22.881 1.00 96.44 115 VAL A CA 1
ATOM 899 C C . VAL A 1 115 ? 11.703 -2.669 -21.796 1.00 96.44 115 VAL A C 1
ATOM 901 O O . VAL A 1 115 ? 12.161 -2.986 -20.698 1.00 96.44 115 VAL A O 1
ATOM 904 N N . TYR A 1 116 ? 10.404 -2.796 -22.071 1.00 95.06 116 TYR A N 1
ATOM 905 C CA . TYR A 1 116 ? 9.465 -3.376 -21.118 1.00 95.06 116 TYR A CA 1
ATOM 906 C C . TYR A 1 116 ? 9.835 -4.817 -20.773 1.00 95.06 116 TYR A C 1
ATOM 908 O O . TYR A 1 116 ? 9.961 -5.130 -19.586 1.00 95.06 116 TYR A O 1
ATOM 916 N N . ASP A 1 117 ? 10.095 -5.652 -21.778 1.00 96.94 117 ASP A N 1
ATOM 917 C CA . ASP A 1 117 ? 10.490 -7.049 -21.586 1.00 96.94 117 ASP A CA 1
ATOM 918 C C . ASP A 1 117 ? 11.791 -7.173 -20.782 1.00 96.94 117 ASP A C 1
ATOM 920 O O . ASP A 1 117 ? 11.886 -7.988 -19.856 1.00 96.94 117 ASP A O 1
ATOM 924 N N . GLU A 1 118 ? 12.768 -6.301 -21.044 1.00 96.81 118 GLU A N 1
ATOM 925 C CA . GLU A 1 118 ? 14.006 -6.225 -20.260 1.00 96.81 118 GLU A CA 1
ATOM 926 C C . GLU A 1 118 ? 13.771 -5.800 -18.802 1.00 96.81 118 GLU A C 1
ATOM 928 O O . GLU A 1 118 ? 14.494 -6.224 -17.891 1.00 96.81 118 GLU A O 1
ATOM 933 N N . PHE A 1 119 ? 12.759 -4.966 -18.552 1.00 96.75 119 PHE A N 1
ATOM 934 C CA . PHE A 1 119 ? 12.434 -4.467 -17.218 1.00 96.75 119 PHE A CA 1
ATOM 935 C C . PHE A 1 119 ? 11.522 -5.411 -16.424 1.00 96.75 119 PHE A C 1
ATOM 937 O O . PHE A 1 119 ? 11.475 -5.278 -15.196 1.00 96.75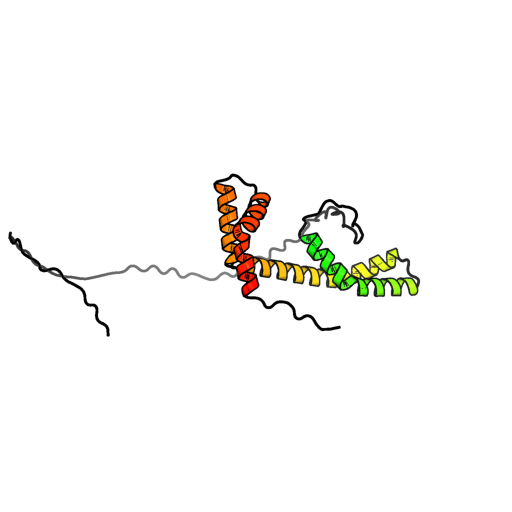 119 PHE A O 1
ATOM 944 N N . ILE A 1 120 ? 10.867 -6.401 -17.047 1.00 96.69 120 ILE A N 1
ATOM 945 C CA . ILE A 1 120 ? 9.997 -7.376 -16.357 1.00 96.69 120 ILE A CA 1
ATOM 946 C C . ILE A 1 120 ? 10.658 -7.970 -15.096 1.00 96.69 120 ILE A C 1
ATOM 948 O O . ILE A 1 120 ? 10.025 -7.948 -14.033 1.00 96.69 120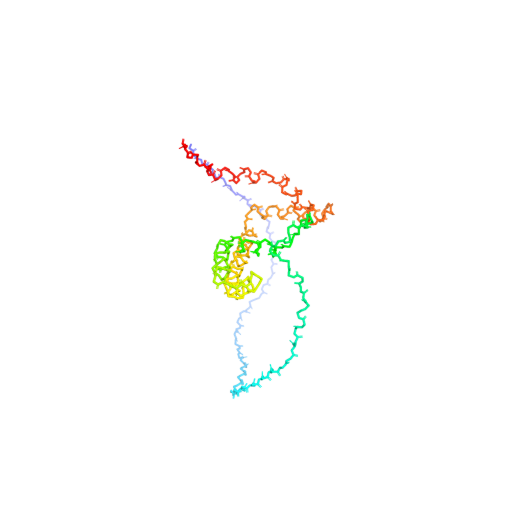 ILE A O 1
ATOM 952 N N . PRO A 1 121 ? 11.910 -8.474 -15.121 1.00 97.88 121 PRO A N 1
ATOM 953 C CA . PRO A 1 121 ? 12.550 -9.025 -13.925 1.00 97.88 121 PRO A CA 1
ATOM 954 C C . PRO A 1 121 ? 12.731 -7.988 -12.806 1.00 97.88 121 PRO A C 1
ATOM 956 O O . PRO A 1 121 ? 12.614 -8.316 -11.622 1.00 97.88 121 PRO A O 1
ATOM 959 N N . ILE A 1 122 ? 12.994 -6.732 -13.175 1.00 97.31 122 ILE A N 1
ATOM 960 C CA . ILE A 1 122 ? 13.175 -5.615 -12.241 1.00 97.31 122 ILE A CA 1
ATOM 961 C C . ILE A 1 122 ? 11.832 -5.260 -11.599 1.00 97.31 122 ILE A C 1
ATOM 963 O O . ILE A 1 122 ? 11.743 -5.190 -10.370 1.00 97.31 122 ILE A O 1
ATOM 967 N N . PHE A 1 123 ? 10.781 -5.113 -12.411 1.00 97.31 123 PHE A N 1
ATOM 968 C CA . PHE A 1 123 ? 9.427 -4.836 -11.936 1.00 97.31 123 PHE A CA 1
ATOM 969 C C . PHE A 1 123 ? 8.919 -5.939 -11.014 1.00 97.31 123 PHE A C 1
ATOM 971 O O . PHE A 1 123 ? 8.470 -5.645 -9.909 1.00 97.31 123 PHE A O 1
ATOM 978 N N . ARG A 1 124 ? 9.063 -7.213 -11.402 1.00 98.00 124 ARG A N 1
ATOM 979 C CA . ARG A 1 124 ? 8.652 -8.359 -10.573 1.00 98.00 124 ARG A CA 1
ATOM 980 C C . ARG A 1 124 ? 9.307 -8.331 -9.195 1.00 98.00 124 ARG A C 1
ATOM 982 O O . ARG A 1 124 ? 8.626 -8.516 -8.187 1.00 98.00 124 ARG A O 1
ATOM 989 N N . LYS A 1 125 ? 10.618 -8.076 -9.136 1.00 98.25 125 LYS A N 1
ATOM 990 C CA . LYS A 1 125 ? 11.358 -8.007 -7.868 1.00 98.25 125 LYS A CA 1
ATOM 991 C C . LYS A 1 125 ? 10.850 -6.876 -6.971 1.00 98.25 125 LYS A C 1
ATOM 993 O O . LYS A 1 125 ? 10.710 -7.067 -5.762 1.00 98.25 125 LYS A O 1
ATOM 998 N N . ASP A 1 126 ? 10.593 -5.708 -7.547 1.00 98.06 126 ASP A N 1
ATOM 999 C CA . ASP A 1 126 ? 10.123 -4.546 -6.797 1.00 98.06 126 ASP A CA 1
ATOM 1000 C C . ASP A 1 126 ? 8.668 -4.707 -6.324 1.00 98.06 126 ASP A C 1
ATOM 1002 O O . ASP A 1 126 ? 8.386 -4.485 -5.144 1.00 98.06 126 ASP A O 1
ATOM 1006 N N . ILE A 1 127 ? 7.780 -5.214 -7.185 1.00 98.00 127 ILE A N 1
ATOM 1007 C CA . ILE A 1 127 ? 6.397 -5.576 -6.832 1.00 98.00 127 ILE A CA 1
ATOM 1008 C C . ILE A 1 127 ? 6.392 -6.571 -5.668 1.00 98.00 127 ILE A C 1
ATOM 1010 O O . ILE A 1 127 ? 5.720 -6.335 -4.663 1.00 98.00 127 ILE A O 1
ATOM 1014 N N . ALA A 1 128 ? 7.184 -7.647 -5.750 1.00 98.12 128 ALA A N 1
ATOM 1015 C CA . ALA A 1 128 ? 7.275 -8.648 -4.687 1.00 98.12 128 ALA A CA 1
ATOM 1016 C C . ALA A 1 128 ? 7.754 -8.039 -3.357 1.00 98.12 128 ALA A C 1
ATOM 1018 O O . ALA A 1 128 ? 7.194 -8.326 -2.297 1.00 98.12 128 ALA A O 1
ATOM 1019 N N . SER A 1 129 ? 8.753 -7.153 -3.405 1.00 98.06 129 SER A N 1
ATOM 1020 C CA . SER A 1 129 ? 9.252 -6.433 -2.228 1.00 98.06 129 SER A CA 1
ATOM 1021 C C . SER A 1 129 ? 8.178 -5.532 -1.607 1.00 98.06 129 SER A C 1
ATOM 1023 O O . SER A 1 129 ? 7.946 -5.570 -0.394 1.00 98.06 129 SER A O 1
ATOM 1025 N N . LYS A 1 130 ? 7.473 -4.736 -2.420 1.00 97.06 130 LYS A N 1
ATOM 1026 C CA . LYS A 1 130 ? 6.386 -3.863 -1.949 1.00 97.06 130 LYS A CA 1
ATOM 1027 C C . LYS A 1 130 ? 5.230 -4.673 -1.367 1.00 97.06 130 LYS A C 1
ATOM 1029 O O . LYS A 1 130 ? 4.752 -4.335 -0.283 1.00 97.06 130 LYS A O 1
ATOM 1034 N N . TYR A 1 131 ? 4.830 -5.758 -2.026 1.00 97.44 131 TYR A N 1
ATOM 1035 C CA . TYR A 1 131 ? 3.801 -6.671 -1.531 1.00 97.44 131 TYR A CA 1
ATOM 1036 C C . TYR A 1 131 ? 4.177 -7.267 -0.169 1.00 97.44 131 TYR A C 1
ATOM 1038 O O . TYR A 1 131 ? 3.402 -7.174 0.786 1.00 97.44 131 TYR A O 1
ATOM 1046 N N . LEU A 1 132 ? 5.403 -7.780 -0.031 1.00 97.44 132 LEU A N 1
ATOM 1047 C CA . LEU A 1 132 ? 5.899 -8.305 1.240 1.00 97.44 132 LEU A CA 1
ATOM 1048 C C . LEU A 1 132 ? 5.862 -7.239 2.345 1.00 97.44 132 LEU A C 1
ATOM 1050 O O . LEU A 1 132 ? 5.384 -7.500 3.449 1.00 97.44 132 LEU A O 1
ATOM 1054 N N . ASN A 1 133 ? 6.307 -6.016 2.047 1.00 96.75 133 ASN A N 1
ATOM 1055 C CA . ASN A 1 133 ? 6.251 -4.909 3.000 1.00 96.75 133 ASN A CA 1
ATOM 1056 C C . ASN A 1 133 ? 4.813 -4.580 3.427 1.00 96.75 133 ASN A C 1
ATOM 1058 O O . ASN A 1 133 ? 4.580 -4.305 4.607 1.00 96.75 133 ASN A O 1
ATOM 1062 N N . ARG A 1 134 ? 3.841 -4.642 2.506 1.00 96.00 134 ARG A N 1
ATOM 1063 C CA . ARG A 1 134 ? 2.415 -4.446 2.817 1.00 96.00 134 ARG A CA 1
ATOM 1064 C C . ARG A 1 134 ? 1.886 -5.532 3.750 1.00 96.00 134 ARG A C 1
ATOM 1066 O O . ARG A 1 134 ? 1.242 -5.184 4.739 1.00 96.00 134 ARG A O 1
ATOM 1073 N N . ILE A 1 135 ? 2.204 -6.806 3.500 1.00 96.31 135 ILE A N 1
ATOM 1074 C CA . ILE A 1 135 ? 1.811 -7.915 4.387 1.00 96.31 135 ILE A CA 1
ATOM 1075 C C . ILE A 1 135 ? 2.395 -7.715 5.785 1.00 96.31 135 ILE A C 1
ATOM 1077 O O . ILE A 1 135 ? 1.660 -7.703 6.772 1.00 96.31 135 ILE A O 1
ATOM 1081 N N . LEU A 1 136 ? 3.709 -7.496 5.874 1.00 97.31 136 LEU A N 1
ATOM 1082 C CA . LEU A 1 136 ? 4.387 -7.333 7.159 1.00 97.31 136 LEU A CA 1
ATOM 1083 C C . LEU A 1 136 ? 3.856 -6.120 7.931 1.00 97.31 136 LEU A C 1
ATOM 1085 O O . LEU A 1 136 ? 3.693 -6.177 9.152 1.00 97.31 136 LEU A O 1
ATOM 1089 N N . TRP A 1 137 ? 3.568 -5.018 7.235 1.00 97.31 137 TRP A N 1
ATOM 1090 C CA . TRP A 1 137 ? 2.938 -3.849 7.839 1.00 97.31 137 TRP A CA 1
ATOM 1091 C C . TRP A 1 137 ? 1.530 -4.168 8.351 1.00 97.31 137 TRP A C 1
ATOM 1093 O O . TRP A 1 137 ? 1.209 -3.824 9.490 1.00 97.31 137 TRP A O 1
ATOM 1103 N N . TYR A 1 138 ? 0.715 -4.870 7.561 1.00 95.38 138 TYR A N 1
ATOM 1104 C CA . TYR A 1 138 ? -0.637 -5.262 7.953 1.00 95.38 138 TYR A CA 1
ATOM 1105 C C . TYR A 1 138 ? -0.636 -6.182 9.181 1.00 95.38 138 TYR A C 1
ATOM 1107 O O . TYR A 1 138 ? -1.402 -5.960 10.121 1.00 95.38 138 TYR A O 1
ATOM 1115 N N . ASP A 1 139 ? 0.271 -7.154 9.244 1.00 96.69 139 ASP A N 1
ATOM 1116 C CA . ASP A 1 139 ? 0.388 -8.046 10.400 1.00 96.69 139 ASP A CA 1
ATOM 1117 C C . ASP A 1 139 ? 0.836 -7.309 11.666 1.00 96.69 139 ASP A C 1
ATOM 1119 O O . ASP A 1 139 ? 0.285 -7.529 12.750 1.00 96.69 139 ASP A O 1
ATOM 1123 N N . ARG A 1 140 ? 1.759 -6.349 11.541 1.00 97.44 140 ARG A N 1
ATOM 1124 C CA . ARG A 1 140 ? 2.111 -5.454 12.657 1.00 97.44 140 ARG A CA 1
ATOM 1125 C C . ARG A 1 140 ? 0.918 -4.596 13.081 1.00 97.44 140 ARG A C 1
ATOM 1127 O O . ARG A 1 140 ? 0.681 -4.429 14.279 1.00 97.44 140 ARG A O 1
ATOM 1134 N N . MET A 1 141 ? 0.132 -4.100 12.125 1.00 96.44 141 MET A N 1
ATOM 1135 C CA . MET A 1 141 ? -1.083 -3.331 12.401 1.00 96.44 141 MET A CA 1
ATOM 1136 C C . MET A 1 141 ? -2.136 -4.158 13.139 1.00 96.44 141 MET A C 1
ATOM 1138 O O . MET A 1 141 ? -2.713 -3.652 14.100 1.00 96.44 141 MET A O 1
ATOM 1142 N N . LYS A 1 142 ? -2.330 -5.442 12.809 1.00 94.88 142 LYS A N 1
ATOM 1143 C CA . LYS A 1 142 ? -3.228 -6.332 13.576 1.00 94.88 142 LYS A CA 1
ATOM 1144 C C . LYS A 1 142 ? -2.856 -6.405 15.055 1.00 94.88 142 LYS A C 1
ATOM 1146 O O . LYS A 1 142 ? -3.733 -6.527 15.912 1.00 94.88 142 LYS A O 1
ATOM 1151 N N . MET A 1 143 ? -1.563 -6.326 15.368 1.00 96.00 143 MET A N 1
ATOM 1152 C CA . MET A 1 143 ? -1.069 -6.370 16.744 1.00 96.00 143 MET A CA 1
ATOM 1153 C C . MET A 1 143 ? -1.150 -5.020 17.466 1.00 96.00 143 MET A C 1
ATOM 1155 O O . MET A 1 143 ? -1.163 -5.005 18.703 1.00 96.00 143 MET A O 1
ATOM 1159 N N . ASN A 1 144 ? -1.273 -3.914 16.728 1.00 95.94 144 ASN A N 1
ATOM 1160 C CA . ASN A 1 144 ? -1.275 -2.557 17.262 1.00 95.94 144 ASN A CA 1
ATOM 1161 C C . ASN A 1 144 ? -2.487 -2.292 18.195 1.00 95.94 144 ASN A C 1
ATOM 1163 O O . ASN A 1 144 ? -3.632 -2.559 17.816 1.00 95.94 144 ASN A O 1
ATOM 1167 N N . PRO A 1 145 ? -2.283 -1.724 19.403 1.00 95.88 145 PRO A N 1
ATOM 1168 C CA . PRO A 1 145 ? -3.369 -1.467 20.353 1.00 95.88 145 PRO A CA 1
ATOM 1169 C C . PRO A 1 145 ? -4.471 -0.524 19.847 1.00 95.88 145 PRO A C 1
ATOM 1171 O O . PRO A 1 145 ? -5.644 -0.739 20.160 1.00 95.88 145 PRO A O 1
ATOM 1174 N N . ILE A 1 146 ? -4.123 0.511 19.074 1.00 96.25 146 ILE A N 1
ATOM 1175 C CA . ILE A 1 146 ? -5.099 1.446 18.492 1.00 96.25 146 ILE A CA 1
ATOM 1176 C C . ILE A 1 146 ? -5.942 0.710 17.455 1.00 96.25 146 ILE A C 1
ATOM 1178 O O . ILE A 1 146 ? -7.172 0.731 17.540 1.00 96.25 146 ILE A O 1
ATOM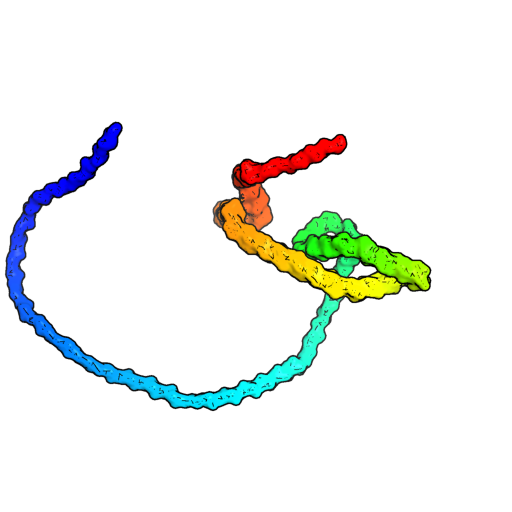 1182 N N . HIS A 1 147 ? -5.292 -0.017 16.543 1.00 96.81 147 HIS A N 1
ATOM 1183 C CA . HIS A 1 147 ? -5.988 -0.820 15.541 1.00 96.81 147 HIS A CA 1
ATOM 1184 C C . HIS A 1 147 ? -6.931 -1.844 16.189 1.00 96.81 147 HIS A C 1
ATOM 1186 O O . HIS A 1 147 ? -8.096 -1.921 15.807 1.00 96.81 147 HIS A O 1
ATOM 1192 N N . LYS A 1 148 ? -6.491 -2.562 17.234 1.00 97.81 148 LYS A N 1
ATOM 1193 C CA . LYS A 1 148 ? -7.341 -3.503 17.991 1.00 97.81 148 LYS A CA 1
ATOM 1194 C C . LYS A 1 148 ? -8.585 -2.831 18.582 1.00 97.81 148 LYS A C 1
ATOM 1196 O O . LYS A 1 148 ? -9.684 -3.370 18.467 1.00 97.81 148 LYS A O 1
ATOM 1201 N N . LYS A 1 149 ? -8.449 -1.640 19.181 1.00 97.81 149 LYS A N 1
ATOM 1202 C CA . LYS A 1 149 ? -9.594 -0.877 19.724 1.00 97.81 149 LYS A CA 1
ATOM 1203 C C . LYS A 1 149 ? -10.585 -0.464 18.631 1.00 97.81 149 LYS A C 1
ATOM 1205 O O . LYS A 1 149 ? -11.800 -0.537 18.849 1.00 97.81 149 LYS A O 1
ATOM 1210 N N . ILE A 1 150 ? -10.084 -0.046 17.468 1.00 97.88 150 ILE A N 1
ATOM 1211 C CA . ILE A 1 150 ? -10.918 0.295 16.308 1.00 97.88 150 ILE A CA 1
ATOM 1212 C C . ILE A 1 150 ? -11.612 -0.968 15.784 1.00 97.88 150 ILE A C 1
ATOM 1214 O O . ILE A 1 150 ? -12.837 -0.982 15.718 1.00 97.88 150 ILE A O 1
ATOM 1218 N N . ARG A 1 151 ? -10.878 -2.063 15.545 1.00 97.75 151 ARG A N 1
ATOM 1219 C CA . ARG A 1 151 ? -11.428 -3.341 15.060 1.00 97.75 151 ARG A CA 1
ATOM 1220 C C . ARG A 1 151 ? -12.495 -3.920 15.992 1.00 97.75 151 ARG A C 1
ATOM 1222 O O . ARG A 1 151 ? -13.504 -4.424 15.517 1.00 97.75 151 ARG A O 1
ATOM 1229 N N . ASN A 1 152 ? -12.322 -3.816 17.310 1.00 97.94 152 ASN A N 1
ATOM 1230 C CA . ASN A 1 152 ? -13.358 -4.224 18.267 1.00 97.94 152 ASN A CA 1
ATOM 1231 C C . ASN A 1 152 ? -14.624 -3.367 18.144 1.00 97.94 152 ASN A C 1
ATOM 1233 O O . ASN A 1 152 ? -15.731 -3.865 18.317 1.00 97.94 152 ASN A O 1
ATOM 1237 N N . THR A 1 153 ? -14.467 -2.080 17.830 1.00 98.06 153 THR A N 1
ATOM 1238 C CA . THR A 1 153 ? -15.607 -1.189 17.584 1.00 98.06 153 THR A CA 1
ATOM 1239 C C . THR A 1 153 ? -16.313 -1.558 16.281 1.00 98.06 153 THR A C 1
ATOM 1241 O O . THR A 1 153 ? -17.534 -1.623 16.296 1.00 98.06 153 THR A O 1
ATOM 1244 N N . VAL A 1 154 ? -15.567 -1.874 15.214 1.00 98.12 154 VAL A N 1
ATOM 1245 C CA . VAL A 1 154 ? -16.107 -2.395 13.940 1.00 98.12 154 VAL A CA 1
ATOM 1246 C C . VAL A 1 154 ? -16.948 -3.646 14.180 1.00 98.12 154 VAL A C 1
ATOM 1248 O O . VAL A 1 154 ? -18.122 -3.659 13.835 1.00 98.12 154 VAL A O 1
ATOM 1251 N N . LYS A 1 155 ? -16.393 -4.654 14.868 1.00 98.00 155 LYS A N 1
ATOM 1252 C CA . LYS A 1 155 ? -17.117 -5.900 15.180 1.00 98.00 155 LYS A CA 1
ATOM 1253 C C . LYS A 1 155 ? -18.432 -5.644 15.915 1.00 98.00 155 LYS A C 1
ATOM 1255 O O . LYS A 1 155 ? -19.438 -6.259 15.592 1.00 98.00 155 LYS A O 1
ATOM 1260 N N . ARG A 1 156 ? -18.429 -4.722 16.883 1.00 97.94 156 ARG A N 1
ATOM 1261 C CA . ARG A 1 156 ? -19.636 -4.353 17.630 1.00 97.94 156 ARG A CA 1
ATOM 1262 C C . ARG A 1 156 ? -20.689 -3.697 16.729 1.00 97.94 156 ARG A C 1
ATOM 1264 O O . ARG A 1 156 ? -21.856 -4.029 16.848 1.00 97.94 156 ARG A O 1
ATOM 1271 N N . LEU A 1 157 ? -20.284 -2.799 15.826 1.00 97.88 157 LEU A N 1
ATOM 1272 C CA . LEU A 1 157 ? -21.200 -2.145 14.878 1.00 97.88 157 LEU A CA 1
ATOM 1273 C C . LEU A 1 157 ? -21.847 -3.157 13.929 1.00 97.88 157 LEU A C 1
ATOM 1275 O O . LEU A 1 157 ? -23.048 -3.097 13.710 1.00 97.88 157 LEU A O 1
ATOM 1279 N N . GLN A 1 158 ? -21.068 -4.118 13.430 1.00 97.69 158 GLN A N 1
ATOM 1280 C CA . GLN A 1 158 ? -21.579 -5.182 12.563 1.00 97.69 158 GLN A CA 1
ATOM 1281 C C . GLN A 1 158 ? -22.555 -6.114 13.300 1.00 97.69 158 GLN A C 1
ATOM 1283 O O . GLN A 1 158 ? -23.527 -6.574 12.716 1.00 97.69 158 GLN A O 1
ATOM 1288 N N . GLN A 1 159 ? -22.304 -6.404 14.583 1.00 97.00 159 GLN A N 1
ATOM 1289 C CA . GLN A 1 159 ? -23.109 -7.346 15.373 1.00 97.00 159 GLN A CA 1
ATOM 1290 C C . GLN A 1 159 ? -24.369 -6.729 15.992 1.00 97.00 159 GLN A C 1
ATOM 1292 O O . GLN A 1 159 ? -25.387 -7.404 16.080 1.00 97.00 159 GLN A O 1
ATOM 1297 N N . GLU A 1 160 ? -24.287 -5.491 16.485 1.00 96.50 160 GLU A N 1
ATOM 1298 C CA . GLU A 1 160 ? -25.371 -4.842 17.240 1.00 96.50 160 GLU A CA 1
ATOM 1299 C C . GLU A 1 160 ? -26.191 -3.874 16.386 1.00 96.50 160 GLU A C 1
ATOM 1301 O O . GLU A 1 160 ? -27.355 -3.631 16.688 1.00 96.50 160 GLU A O 1
ATOM 1306 N N . GLU A 1 161 ? -25.567 -3.272 15.373 1.00 93.81 161 GLU A N 1
ATOM 1307 C CA . GLU A 1 161 ? -26.136 -2.150 14.625 1.00 93.81 161 GLU A CA 1
ATOM 1308 C C . GLU A 1 161 ? -26.276 -2.468 13.115 1.00 93.81 161 GLU A C 1
ATOM 1310 O O . GLU A 1 161 ? -26.692 -1.597 12.361 1.00 93.81 161 GLU A O 1
ATOM 1315 N N . GLU A 1 162 ? -25.946 -3.697 12.683 1.00 94.50 162 GLU A N 1
ATOM 1316 C CA . GLU A 1 162 ? -26.073 -4.219 11.302 1.00 94.50 162 GLU A CA 1
ATOM 1317 C C . GLU A 1 162 ? -25.353 -3.395 10.213 1.00 94.50 162 GLU A C 1
ATOM 1319 O O . GLU A 1 162 ? -25.745 -3.402 9.049 1.00 94.50 162 GLU A O 1
ATOM 1324 N N . TYR A 1 163 ? -24.269 -2.699 10.570 1.00 96.50 163 TYR A N 1
ATOM 1325 C CA . TYR A 1 163 ? -23.458 -1.947 9.603 1.00 96.50 163 TYR A CA 1
ATOM 1326 C C . TYR A 1 163 ? -22.732 -2.902 8.646 1.00 96.50 163 TYR A C 1
ATOM 1328 O O . TYR A 1 163 ? -22.198 -3.931 9.085 1.00 96.50 163 TYR A O 1
ATOM 1336 N N . ASP A 1 164 ? -22.613 -2.520 7.372 1.00 97.12 164 ASP A N 1
ATOM 1337 C CA . ASP A 1 164 ? -21.691 -3.193 6.453 1.00 97.12 164 ASP A CA 1
ATOM 1338 C C . ASP A 1 164 ? -20.220 -2.964 6.865 1.00 97.12 164 ASP A C 1
ATOM 1340 O O . ASP A 1 164 ? -19.911 -2.186 7.776 1.00 97.12 164 ASP A O 1
ATOM 1344 N N . GLU A 1 165 ? -19.281 -3.700 6.262 1.00 94.88 165 GLU A N 1
ATOM 1345 C CA . GLU A 1 165 ? -17.869 -3.608 6.652 1.00 94.88 165 GLU A CA 1
ATOM 1346 C C . GLU A 1 165 ? -17.295 -2.195 6.477 1.00 94.88 165 GLU A C 1
ATOM 1348 O O . GLU A 1 165 ? -16.661 -1.675 7.404 1.00 94.88 165 GLU A O 1
ATOM 1353 N N . ASP A 1 166 ? -17.551 -1.550 5.344 1.00 95.31 166 ASP A N 1
ATOM 1354 C CA . ASP A 1 166 ? -16.980 -0.245 5.016 1.00 95.31 166 ASP A CA 1
ATOM 1355 C C . ASP A 1 166 ? -17.585 0.871 5.874 1.00 95.31 166 ASP A C 1
ATOM 1357 O O . ASP A 1 166 ? -16.863 1.729 6.401 1.00 95.31 166 ASP A O 1
ATOM 1361 N N . GLU A 1 167 ? -18.901 0.854 6.066 1.00 96.31 167 GLU A N 1
ATOM 1362 C CA . GLU A 1 167 ? -19.628 1.750 6.958 1.00 96.31 167 GLU A CA 1
ATOM 1363 C C . GLU A 1 167 ? -19.160 1.581 8.405 1.00 96.31 167 GLU A C 1
ATOM 1365 O O . GLU A 1 167 ? -18.880 2.576 9.090 1.00 96.31 167 GLU A O 1
ATOM 1370 N N . ALA A 1 168 ? -18.993 0.338 8.869 1.00 98.12 168 ALA A N 1
ATOM 1371 C CA . ALA A 1 168 ? -18.501 0.053 10.211 1.00 98.12 168 ALA A CA 1
ATOM 1372 C C . ALA A 1 168 ? -17.069 0.573 10.410 1.00 98.12 168 ALA A C 1
ATOM 1374 O O . ALA A 1 168 ? -16.779 1.174 11.453 1.00 98.12 168 ALA A O 1
ATOM 1375 N N . TRP A 1 169 ? -16.175 0.402 9.429 1.00 97.69 169 TRP A N 1
ATOM 1376 C CA . TRP A 1 169 ? -14.820 0.965 9.469 1.00 97.69 169 TRP A CA 1
ATOM 1377 C C . TRP A 1 169 ? -14.836 2.492 9.529 1.00 97.69 169 TRP A C 1
ATOM 1379 O O . TRP A 1 169 ? -14.226 3.074 10.439 1.00 97.69 169 TRP A O 1
ATOM 1389 N N . LYS A 1 170 ? -15.569 3.143 8.618 1.00 96.69 170 LYS A N 1
ATOM 1390 C CA . LYS A 1 170 ? -15.700 4.609 8.565 1.00 96.69 170 LYS A CA 1
ATOM 1391 C C . LYS A 1 170 ? -16.224 5.162 9.892 1.00 96.69 170 LYS A C 1
ATOM 1393 O O . LYS A 1 170 ? -15.642 6.092 10.465 1.00 96.69 170 LYS A O 1
ATOM 1398 N N . TYR A 1 171 ? -17.283 4.561 10.432 1.00 97.81 171 TYR A N 1
ATOM 1399 C CA . TYR A 1 171 ? -17.874 4.996 11.693 1.00 97.81 171 TYR A CA 1
ATOM 1400 C C . TYR A 1 171 ? -16.952 4.726 12.893 1.00 97.81 171 TYR A C 1
ATOM 1402 O O . TYR A 1 171 ? -16.773 5.604 13.745 1.00 97.81 171 TYR A O 1
ATOM 1410 N N . ALA A 1 172 ? -16.316 3.552 12.971 1.00 98.06 172 ALA A N 1
ATOM 1411 C CA . ALA A 1 172 ? -15.415 3.204 14.071 1.00 98.06 172 ALA A CA 1
ATOM 1412 C C . ALA A 1 172 ? -14.209 4.150 14.162 1.00 98.06 172 ALA A C 1
ATOM 1414 O O . ALA A 1 172 ? -13.872 4.596 15.265 1.00 98.06 172 ALA A O 1
ATOM 1415 N N . VAL A 1 173 ? -13.595 4.493 13.024 1.00 97.44 173 VAL A N 1
ATOM 1416 C CA . VAL A 1 173 ? -12.489 5.464 12.951 1.00 97.44 173 VAL A CA 1
ATOM 1417 C C . VAL A 1 173 ? -12.947 6.831 13.461 1.00 97.44 173 VAL A C 1
ATOM 1419 O O . VAL A 1 173 ? -12.305 7.406 14.342 1.00 97.44 173 VAL A O 1
ATOM 1422 N N . LYS A 1 174 ? -14.110 7.313 13.002 1.00 97.06 174 LYS A N 1
ATOM 1423 C CA . LYS A 1 174 ? -14.686 8.593 13.446 1.00 97.06 174 LYS A CA 1
ATOM 1424 C C . LYS A 1 174 ? -14.991 8.607 14.949 1.00 97.06 174 LYS A C 1
ATOM 1426 O O . LYS A 1 174 ? -14.653 9.568 15.642 1.00 97.06 174 LYS A O 1
ATOM 1431 N N . LYS A 1 175 ? -15.589 7.534 15.479 1.00 96.69 175 LYS A N 1
ATOM 1432 C CA . LYS A 1 175 ? -15.943 7.391 16.905 1.00 96.69 175 LYS A CA 1
ATOM 1433 C C . LYS A 1 175 ? -14.715 7.307 17.812 1.00 96.69 175 LYS A C 1
ATOM 143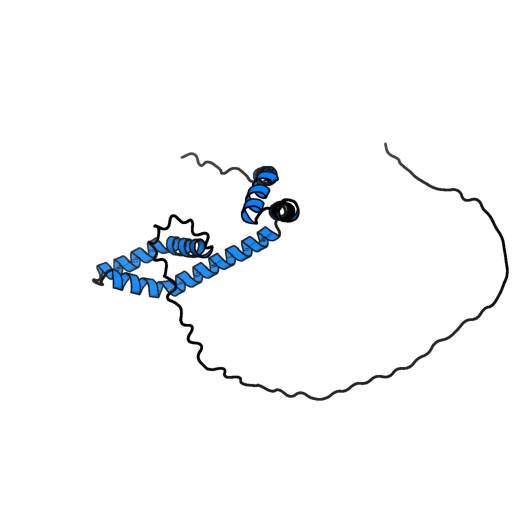5 O O . LYS A 1 175 ? -14.755 7.770 18.950 1.00 96.69 175 LYS A O 1
ATOM 1440 N N . ARG A 1 176 ? -13.617 6.722 17.327 1.00 96.75 176 ARG A N 1
ATOM 1441 C CA . ARG A 1 176 ? -12.367 6.526 18.078 1.00 96.75 176 ARG A CA 1
ATOM 1442 C C . ARG A 1 176 ? -11.288 7.562 17.745 1.00 96.75 176 ARG A C 1
ATOM 1444 O O . ARG A 1 176 ? -10.126 7.316 18.055 1.00 96.75 176 ARG A O 1
ATOM 1451 N N . LYS A 1 177 ? -11.652 8.720 17.176 1.00 96.38 177 LYS A N 1
ATOM 1452 C CA . LYS A 1 177 ? -10.689 9.743 16.730 1.00 96.38 177 LYS A CA 1
ATOM 1453 C C . LYS A 1 177 ? -9.671 10.174 17.798 1.00 96.38 177 LYS A C 1
ATOM 1455 O O . LYS A 1 177 ? -8.511 10.394 17.483 1.00 96.38 177 LYS A O 1
ATOM 1460 N N . PHE A 1 178 ? -10.085 10.180 19.067 1.00 96.06 178 PHE A N 1
ATOM 1461 C CA . PHE A 1 178 ? -9.235 10.520 20.212 1.00 96.06 178 PHE A CA 1
ATOM 1462 C C . PHE A 1 178 ? -8.012 9.599 20.363 1.00 96.06 178 PHE A C 1
ATOM 1464 O O . PHE A 1 178 ? -7.013 10.001 20.947 1.00 96.06 178 PHE A O 1
ATOM 1471 N N . LEU A 1 179 ? -8.059 8.374 19.822 1.00 95.44 179 LEU A N 1
ATOM 1472 C CA . LEU A 1 179 ? -6.894 7.488 19.792 1.00 95.44 179 LEU A CA 1
ATOM 1473 C C . LEU A 1 179 ? -5.785 8.038 18.887 1.00 95.44 179 LEU A C 1
ATOM 1475 O O . LEU A 1 179 ? -4.614 7.808 19.172 1.00 95.44 179 LEU A O 1
ATOM 1479 N N . PHE A 1 180 ? -6.140 8.756 17.817 1.00 94.56 180 PHE A N 1
ATOM 1480 C CA . PHE A 1 180 ? -5.169 9.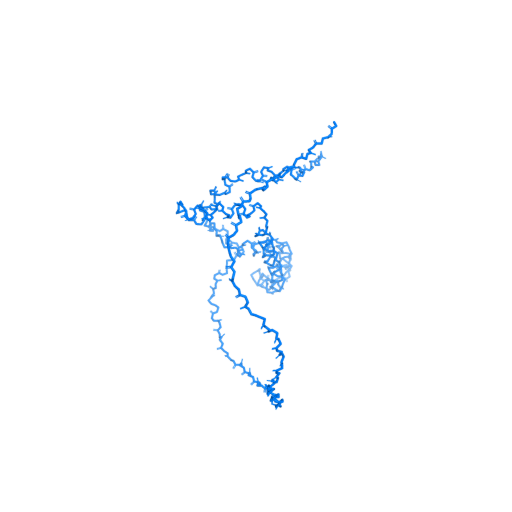451 16.974 1.00 94.56 180 PHE A CA 1
ATOM 1481 C C . PHE A 1 180 ? -4.685 10.737 17.642 1.00 94.56 180 PHE A C 1
ATOM 1483 O O . PHE A 1 180 ? -3.502 11.033 17.553 1.00 94.56 180 PHE A O 1
ATOM 1490 N N . ASP A 1 181 ? -5.543 11.446 18.382 1.00 93.88 181 ASP A N 1
ATOM 1491 C CA . ASP A 1 181 ? -5.111 12.604 19.180 1.00 93.88 181 ASP A CA 1
ATOM 1492 C C . ASP A 1 181 ? -4.047 12.193 20.213 1.00 93.88 181 ASP A C 1
ATOM 1494 O O . ASP A 1 181 ? -3.041 12.877 20.389 1.00 93.88 181 ASP A O 1
ATOM 1498 N N . ASP A 1 182 ? -4.233 11.046 20.873 1.00 91.31 182 ASP A N 1
ATOM 1499 C CA . ASP A 1 182 ? -3.238 10.483 21.790 1.00 91.31 182 ASP A CA 1
ATOM 1500 C C . ASP A 1 182 ? -1.980 9.999 21.064 1.00 91.31 182 ASP A C 1
ATOM 1502 O O . ASP A 1 182 ? -0.877 10.180 21.576 1.00 91.31 182 ASP A O 1
ATOM 1506 N N . LEU A 1 183 ? -2.128 9.431 19.862 1.00 91.19 183 LEU A N 1
ATOM 1507 C CA . LEU A 1 183 ? -0.995 9.061 19.019 1.00 91.19 183 LEU A CA 1
ATOM 1508 C C . LEU A 1 183 ? -0.153 10.296 18.690 1.00 91.19 183 LEU A C 1
ATOM 1510 O O . LEU A 1 183 ? 1.049 10.283 18.922 1.00 91.19 183 LEU A O 1
ATOM 1514 N N . LEU A 1 184 ? -0.769 11.387 18.237 1.00 92.12 184 LEU A N 1
ATOM 1515 C CA . LEU A 1 184 ? -0.070 12.612 17.843 1.00 92.12 184 LEU A CA 1
ATOM 1516 C C . LEU A 1 184 ? 0.699 13.266 18.997 1.00 92.12 184 LEU A C 1
ATOM 1518 O O . LEU A 1 184 ? 1.731 13.876 18.753 1.00 92.12 184 LEU A O 1
ATOM 1522 N N . LYS A 1 185 ? 0.282 13.076 20.256 1.00 90.44 185 LYS A N 1
ATOM 1523 C CA . LYS A 1 185 ? 1.057 13.534 21.429 1.00 90.44 185 LYS A CA 1
ATOM 1524 C C . LYS A 1 185 ? 2.393 12.805 21.597 1.00 90.44 185 LYS A C 1
ATOM 1526 O O . LYS A 1 185 ? 3.259 13.292 22.315 1.00 90.44 185 LYS A O 1
ATOM 1531 N N . THR A 1 186 ? 2.541 11.626 20.994 1.00 88.75 186 THR A N 1
ATOM 1532 C CA . THR A 1 186 ? 3.768 10.818 21.075 1.00 88.75 186 THR A CA 1
ATOM 1533 C C . THR A 1 186 ? 4.755 11.095 19.942 1.00 88.75 186 THR A C 1
ATOM 1535 O O . THR A 1 186 ? 5.905 10.675 20.043 1.00 88.75 186 THR A O 1
ATOM 1538 N N . TYR A 1 187 ? 4.343 11.816 18.894 1.00 88.56 187 TYR A N 1
ATOM 1539 C CA . TYR A 1 187 ? 5.201 12.181 17.765 1.00 88.56 187 TYR A CA 1
ATOM 1540 C C . TYR A 1 187 ? 5.546 13.670 17.811 1.00 88.56 187 TYR A C 1
ATOM 1542 O O . TYR A 1 187 ? 4.712 14.502 18.160 1.00 88.56 187 TYR A O 1
ATOM 1550 N N . SER A 1 188 ? 6.782 14.008 17.441 1.00 82.44 188 SER A N 1
ATOM 1551 C CA . SER A 1 188 ? 7.170 15.405 17.254 1.00 82.44 188 SER A CA 1
ATOM 1552 C C . SER A 1 188 ? 6.536 15.956 15.974 1.00 82.44 188 SER A C 1
ATOM 1554 O O . SER A 1 188 ? 6.492 15.236 14.970 1.00 82.44 188 SER A O 1
ATOM 1556 N N . PRO A 1 189 ? 6.090 17.224 15.967 1.00 84.69 189 PRO A N 1
ATOM 1557 C CA . PRO A 1 189 ? 5.820 17.938 14.728 1.00 84.69 189 PRO A CA 1
ATOM 1558 C C . PRO A 1 189 ? 7.058 17.944 13.814 1.00 84.69 189 PRO A C 1
ATOM 1560 O O . PRO A 1 189 ? 8.183 17.890 14.325 1.00 84.69 189 PRO A O 1
ATOM 1563 N N . PRO A 1 190 ? 6.868 18.015 12.484 1.00 85.81 190 PRO A N 1
ATOM 1564 C CA . PRO A 1 190 ? 7.974 18.181 11.550 1.00 85.81 190 PRO A CA 1
ATOM 1565 C C . PRO A 1 190 ? 8.692 19.511 11.807 1.00 85.81 190 PRO A C 1
ATOM 1567 O O . PRO A 1 190 ? 8.048 20.534 12.049 1.00 85.81 190 PRO A O 1
ATOM 1570 N N . GLU A 1 191 ? 10.021 19.486 11.757 1.00 86.31 191 GLU A N 1
ATOM 1571 C CA . GLU A 1 191 ? 10.842 20.694 11.793 1.00 86.31 191 GLU A CA 1
ATOM 1572 C C . GLU A 1 191 ? 10.638 21.457 10.478 1.00 86.31 191 GLU A C 1
ATOM 1574 O O . GLU A 1 191 ? 10.625 20.863 9.398 1.00 86.31 191 GLU A O 1
ATOM 1579 N N . ILE A 1 192 ? 10.388 22.764 10.571 1.00 83.81 192 ILE A N 1
ATOM 1580 C CA . ILE A 1 192 ? 10.321 23.630 9.395 1.00 83.81 192 ILE A CA 1
ATOM 1581 C C . ILE A 1 192 ? 11.736 24.146 9.185 1.00 83.81 192 ILE A C 1
ATOM 1583 O O . ILE A 1 192 ? 12.204 24.968 9.972 1.00 83.81 192 ILE A O 1
ATOM 1587 N N . ASP A 1 193 ? 12.403 23.664 8.143 1.00 77.19 193 ASP A N 1
ATOM 1588 C CA . ASP A 1 193 ? 13.651 24.268 7.691 1.00 77.19 193 ASP A CA 1
ATOM 1589 C C . ASP A 1 193 ? 13.326 25.684 7.187 1.00 77.19 193 ASP A C 1
ATOM 1591 O O . ASP A 1 193 ? 12.548 25.856 6.243 1.00 77.19 193 ASP A O 1
ATOM 1595 N N . GLU A 1 194 ? 13.854 26.709 7.861 1.00 65.88 194 GLU A N 1
ATOM 1596 C CA . GLU A 1 194 ? 13.774 28.092 7.385 1.00 65.88 194 GLU A CA 1
ATOM 1597 C C . GLU A 1 194 ? 14.493 28.176 6.027 1.00 65.88 194 GLU A C 1
ATOM 1599 O O . GLU A 1 194 ? 15.692 27.910 5.937 1.00 65.88 194 GLU A O 1
ATOM 1604 N N . ILE A 1 195 ? 13.728 28.482 4.971 1.00 63.56 195 ILE A N 1
ATOM 1605 C CA . ILE A 1 195 ? 14.200 28.651 3.584 1.00 63.56 195 ILE A CA 1
ATOM 1606 C C . ILE A 1 195 ? 14.997 29.949 3.445 1.00 63.56 195 ILE A C 1
ATOM 1608 O O . ILE A 1 195 ? 14.480 30.998 3.897 1.00 63.56 195 ILE A O 1
#

Secondary structure (DSSP, 8-state):
-----------------------------------------------------------------TT-----S----HHHHHHHHHHHHHHHHHHHHHHHHHHHT--HHHHHHHHHHHHHHHHHHHHHHHHHHHHHHHHHHHH-HHHHHHHHHHHHHHHHS---HHHHHHHHHHHTTHHHHHHHTTSPPPP----

Foldseek 3Di:
DDDDDDDDDDDDDDDDDDDDDDDDDDDDDDDDDDDDDDDDDDDDPPPDPPDDDDPPPPPPPVPCPLPVPPPPVPPPPPLCVLLNVLCVVCVVVLVVQLVVVVVVPDDSVVSSVVSVVVCVVVSVVSSVVVVVVVVVVVVVLCVDPLSVQLVVQLVCCCVPVVDDNVRSSVVSCVVSVVSVVVVVVVDDDDDDDDD

Sequence (195 aa):
MNRHIRTMHGLSEIENDTSGDDESQASVSSEDLDTDNDGEETHSETDSTLSDDSGDEFDEARVKGWNNTDSEEDSNDPWDVIVSQTFDTFNSKYQKEVNKLTEDGDDETDARTTVYDEFIPIFRKDIASKYLNRILWYDRMKMNPIHKKIRNTVKRLQQEEEYDEDEAWKYAVKKRKFLFDDLLKTYSPPEIDEI

pLDDT: mean 75.32, std 24.57, range [33.62, 98.25]